Protein AF-A0A9D2C5W5-F1 (afdb_monomer_lite)

Sequence (237 aa):
MEKQEPDSIQAFDALYTTNQIQILKLLLPFCSPQTQRSLAVLIRLLELNYTIGFVRSHPEAFHAPPDSLSLPDLCAKIRGFCPPQLQAMLDQLMSFQNAMQMYEQIKPLLELFAEQSADSGSPQDTDGSFPPDTDSGSSQDTDSGSPQGAKTQGKETRDKEVRDKEVQNGNDAPGRSADPLPDPAELLAGMLSPSQWELFQMLQKGFQTAEDAGSPDRKKDQKENVSWQNRPESPAG

pLDDT: mean 71.04, std 23.13, range [29.31, 98.06]

Radius of gyration: 40.31 Å; chains: 1; bounding box: 92×97×101 Å

Organism: NCBI:txid2838555

Foldseek 3Di:
DDPPDPPVVVVVLVLQDDPLLVVLVVLLVQADPLLNQLSVVLSVVSSVVSVVVSCVVCVVVPVDDDPPQDLVNVLVSCLVVDDPVVNVVSVVVVVVVVVVVVCVVCVVVVVVVVVVVVVDDDDDDDDDDDDDDDDDDDDDDDDDDDDDDDDDDDDDDDDDDDDDDDDDDDDDDPDPPPPPDPRSVVVVVVSDDPVSVVSSVVSSVVVVVVVVVVDDDPPPVPVVVVVPPDDDDDDDD

Structure (mmCIF, N/CA/C/O backbone):
data_AF-A0A9D2C5W5-F1
#
_entry.id   AF-A0A9D2C5W5-F1
#
loop_
_atom_site.group_PDB
_atom_site.id
_atom_site.type_symbol
_atom_site.label_atom_id
_atom_site.label_alt_id
_atom_site.label_comp_id
_atom_site.label_asym_id
_atom_site.label_entity_id
_atom_site.label_seq_id
_atom_site.pdbx_PDB_ins_code
_atom_site.Cartn_x
_atom_site.Cartn_y
_atom_site.Cartn_z
_atom_site.occupancy
_atom_site.B_iso_or_equiv
_atom_site.auth_seq_id
_atom_site.auth_comp_id
_atom_site.auth_asym_id
_atom_site.auth_atom_id
_atom_site.pdbx_PDB_model_num
ATOM 1 N N . MET A 1 1 ? -1.344 -25.375 19.439 1.00 35.09 1 MET A N 1
ATOM 2 C CA . MET A 1 1 ? -0.789 -24.571 18.333 1.00 35.09 1 MET A CA 1
ATOM 3 C C . MET A 1 1 ? -1.625 -23.314 18.271 1.00 35.09 1 MET A C 1
ATOM 5 O O . MET A 1 1 ? -2.774 -23.391 17.854 1.00 35.09 1 MET A O 1
ATOM 9 N N . GLU A 1 2 ? -1.118 -22.210 18.811 1.00 33.94 2 GLU A N 1
ATOM 10 C CA . GLU A 1 2 ? -1.790 -20.917 18.689 1.00 33.94 2 GLU A CA 1
ATOM 11 C C . GLU A 1 2 ? -1.797 -20.544 17.206 1.00 33.94 2 GLU A C 1
ATOM 13 O O . GLU A 1 2 ? -0.747 -20.481 16.566 1.00 33.94 2 GLU A O 1
ATOM 18 N N . LYS A 1 3 ? -2.994 -20.388 16.633 1.00 36.84 3 LYS A N 1
ATOM 19 C CA . LYS A 1 3 ? -3.152 -19.763 15.323 1.00 36.84 3 LYS A CA 1
ATOM 20 C C . LYS A 1 3 ? -2.669 -18.324 15.486 1.00 36.84 3 LYS A C 1
ATOM 22 O O . LYS A 1 3 ? -3.398 -17.511 16.042 1.00 36.84 3 LYS A O 1
ATOM 27 N N . GLN A 1 4 ? -1.456 -18.018 15.034 1.00 39.38 4 GLN A N 1
ATOM 28 C CA . GLN A 1 4 ? -1.116 -16.637 14.712 1.00 39.38 4 GLN A CA 1
ATOM 29 C C . GLN A 1 4 ? -2.126 -16.190 13.655 1.00 39.38 4 GLN A C 1
ATOM 31 O O . GLN A 1 4 ? -2.148 -16.748 12.555 1.00 39.38 4 GLN A O 1
ATOM 36 N N . GLU A 1 5 ? -3.013 -15.260 14.011 1.00 52.16 5 GLU A N 1
ATOM 37 C CA . GLU A 1 5 ? -3.771 -14.549 12.991 1.00 52.16 5 GLU A CA 1
ATOM 38 C C . GLU A 1 5 ? -2.759 -13.920 12.025 1.00 52.16 5 GLU A C 1
ATOM 40 O O . GLU A 1 5 ? -1.766 -13.345 12.484 1.00 52.16 5 GLU A O 1
ATOM 45 N N . PRO A 1 6 ? -2.954 -14.057 10.702 1.00 54.09 6 PRO A N 1
ATOM 46 C CA . PRO A 1 6 ? -2.150 -13.309 9.750 1.00 54.09 6 PRO A CA 1
ATOM 47 C C . PRO A 1 6 ? -2.244 -11.827 10.112 1.00 54.09 6 PRO A C 1
ATOM 49 O O . PRO A 1 6 ? -3.331 -11.351 10.445 1.00 54.09 6 PRO A O 1
ATOM 52 N N . ASP A 1 7 ? -1.115 -11.113 10.066 1.00 78.31 7 ASP A N 1
ATOM 53 C CA . ASP A 1 7 ? -1.094 -9.666 10.269 1.00 78.31 7 ASP A CA 1
ATOM 54 C C . ASP A 1 7 ? -2.205 -9.047 9.411 1.00 78.31 7 ASP A C 1
ATOM 56 O O . ASP A 1 7 ? -2.202 -9.177 8.185 1.00 78.31 7 ASP A O 1
ATOM 60 N N . SER A 1 8 ? -3.202 -8.442 10.064 1.00 80.75 8 SER A N 1
ATOM 61 C CA . SER A 1 8 ? -4.392 -7.904 9.396 1.00 80.75 8 SER A CA 1
ATOM 62 C C . SER A 1 8 ? -4.038 -6.928 8.268 1.00 80.75 8 SER A C 1
ATOM 64 O O . SER A 1 8 ? -4.771 -6.833 7.284 1.00 80.75 8 SER A O 1
ATOM 66 N N . ILE A 1 9 ? -2.880 -6.269 8.368 1.00 85.81 9 ILE A N 1
ATOM 67 C CA . ILE A 1 9 ? -2.343 -5.388 7.330 1.00 85.81 9 ILE A CA 1
ATOM 68 C C . ILE A 1 9 ? -1.830 -6.198 6.144 1.00 85.81 9 ILE A C 1
ATOM 70 O O . ILE A 1 9 ? -2.160 -5.892 5.004 1.00 85.81 9 ILE A O 1
ATOM 74 N N . GLN A 1 10 ? -1.078 -7.269 6.391 1.00 88.44 10 GLN A N 1
ATOM 75 C CA . GLN A 1 10 ? -0.602 -8.148 5.326 1.00 88.44 10 GLN A CA 1
ATOM 76 C C . GLN A 1 10 ? -1.768 -8.833 4.599 1.00 88.44 10 GLN A C 1
ATOM 78 O O . GLN A 1 10 ? -1.738 -8.968 3.375 1.00 88.44 10 GLN A O 1
ATOM 83 N N . ALA A 1 11 ? -2.803 -9.242 5.338 1.00 86.75 11 ALA A N 1
ATOM 84 C CA . ALA A 1 11 ? -4.026 -9.788 4.760 1.00 86.75 11 ALA A CA 1
ATOM 85 C C . ALA A 1 11 ? -4.742 -8.752 3.877 1.00 86.75 11 ALA A C 1
ATOM 87 O O . ALA A 1 11 ? -5.178 -9.089 2.778 1.00 86.75 11 ALA A O 1
ATOM 88 N N . PHE A 1 12 ? -4.809 -7.494 4.320 1.00 88.00 12 PHE A N 1
ATOM 89 C CA . PHE A 1 12 ? -5.357 -6.390 3.534 1.00 88.00 12 PHE A CA 1
ATOM 90 C C . PHE A 1 12 ? -4.541 -6.120 2.260 1.00 88.00 12 PHE A C 1
ATOM 92 O O . PHE A 1 12 ? -5.106 -6.086 1.169 1.00 88.00 12 PHE A O 1
ATOM 99 N N . ASP A 1 13 ? -3.217 -5.994 2.366 1.00 90.81 13 ASP A N 1
ATOM 100 C CA . ASP A 1 13 ? -2.330 -5.743 1.222 1.00 90.81 13 ASP A CA 1
ATOM 101 C C . ASP A 1 13 ? -2.393 -6.873 0.180 1.00 90.81 13 ASP A C 1
ATOM 103 O O . ASP A 1 13 ? -2.295 -6.628 -1.028 1.00 90.81 13 ASP A O 1
ATOM 107 N N . ALA A 1 14 ? -2.599 -8.116 0.627 1.00 90.75 14 ALA A N 1
ATOM 108 C CA . ALA A 1 14 ? -2.740 -9.273 -0.251 1.00 90.75 14 ALA A CA 1
ATOM 109 C C . ALA A 1 14 ? -3.978 -9.192 -1.163 1.00 90.75 14 ALA A C 1
ATOM 111 O O . ALA A 1 14 ? -3.951 -9.752 -2.260 1.00 90.75 14 ALA A O 1
ATOM 112 N N . LEU A 1 15 ? -5.031 -8.467 -0.762 1.00 90.00 15 LEU A N 1
ATOM 113 C CA . LEU A 1 15 ? -6.235 -8.279 -1.581 1.00 90.00 15 LEU A CA 1
ATOM 114 C C . LEU A 1 15 ? -5.971 -7.441 -2.830 1.00 90.00 15 LEU A C 1
ATOM 116 O O . LEU A 1 15 ? -6.695 -7.581 -3.811 1.00 90.00 15 LEU A O 1
ATOM 120 N N . TYR A 1 16 ? -4.954 -6.576 -2.805 1.00 92.62 16 TYR A N 1
ATOM 121 C CA . TYR A 1 16 ? -4.726 -5.551 -3.828 1.00 92.62 16 TYR A CA 1
ATOM 122 C C . TYR A 1 16 ? -3.470 -5.782 -4.664 1.00 92.62 16 TYR A C 1
ATOM 124 O O . TYR A 1 16 ? -2.954 -4.873 -5.316 1.00 92.62 16 TYR A O 1
ATOM 132 N N . THR A 1 17 ? -2.980 -7.016 -4.679 1.00 94.69 17 THR A N 1
ATOM 133 C CA . THR A 1 17 ? -1.819 -7.409 -5.468 1.00 94.69 17 THR A CA 1
ATOM 134 C C . THR A 1 17 ? -2.165 -8.584 -6.377 1.00 94.69 17 THR A C 1
ATOM 136 O O . THR A 1 17 ? -3.033 -9.399 -6.084 1.00 94.69 17 THR A O 1
ATOM 139 N N . THR A 1 18 ? -1.435 -8.711 -7.481 1.00 95.06 18 THR A N 1
ATOM 140 C CA . THR A 1 18 ? -1.476 -9.882 -8.369 1.00 95.06 18 THR A CA 1
ATOM 141 C C . THR A 1 18 ? -0.135 -10.611 -8.339 1.00 95.06 18 THR A C 1
ATOM 143 O O . THR A 1 18 ? 0.859 -10.057 -7.864 1.00 95.06 18 THR A O 1
ATOM 146 N N . ASN A 1 19 ? -0.070 -11.825 -8.897 1.00 95.12 19 ASN A N 1
ATOM 147 C CA . ASN A 1 19 ? 1.196 -12.557 -9.054 1.00 95.12 19 ASN A CA 1
ATOM 148 C C . ASN A 1 19 ? 2.240 -11.734 -9.822 1.00 95.12 19 ASN A C 1
ATOM 150 O O . ASN A 1 19 ? 3.403 -11.694 -9.434 1.00 95.12 19 ASN A O 1
ATOM 154 N N . GLN A 1 20 ? 1.813 -11.025 -10.873 1.00 95.50 20 GLN A N 1
ATOM 155 C CA . GLN A 1 20 ? 2.684 -10.131 -11.636 1.00 95.50 20 GLN A CA 1
ATOM 156 C C . GLN A 1 20 ? 3.283 -9.050 -10.723 1.00 95.50 20 GLN A C 1
ATOM 158 O O . GLN A 1 20 ? 4.499 -8.897 -10.678 1.00 95.50 20 GLN A O 1
ATOM 163 N N . ILE A 1 21 ? 2.448 -8.346 -9.951 1.00 96.44 21 ILE A N 1
ATOM 164 C CA . ILE A 1 21 ? 2.891 -7.282 -9.036 1.00 96.44 21 ILE A CA 1
ATOM 165 C C . ILE A 1 21 ? 3.839 -7.836 -7.963 1.00 96.44 21 ILE A C 1
ATOM 167 O O . ILE A 1 21 ? 4.846 -7.203 -7.652 1.00 96.44 21 ILE A O 1
ATOM 171 N N . GLN A 1 22 ? 3.565 -9.028 -7.426 1.00 96.06 22 GLN A N 1
ATOM 172 C CA . GLN A 1 22 ? 4.440 -9.669 -6.439 1.00 96.06 22 GLN A CA 1
ATOM 173 C C . GLN A 1 22 ? 5.821 -9.997 -7.018 1.00 96.06 22 GLN A C 1
ATOM 175 O O . GLN A 1 22 ? 6.830 -9.713 -6.375 1.00 96.06 22 GLN A O 1
ATOM 180 N N . ILE A 1 23 ? 5.888 -10.520 -8.245 1.00 95.81 23 ILE A N 1
ATOM 181 C CA . ILE A 1 23 ? 7.171 -10.776 -8.912 1.00 95.81 23 ILE A CA 1
ATOM 182 C C . ILE A 1 23 ? 7.929 -9.460 -9.135 1.00 95.81 23 ILE A C 1
ATOM 184 O O . ILE A 1 23 ? 9.118 -9.389 -8.843 1.00 95.81 23 ILE A O 1
ATOM 188 N N . LEU A 1 24 ? 7.252 -8.391 -9.569 1.00 95.94 24 LEU A N 1
ATOM 189 C CA . LEU A 1 24 ? 7.885 -7.075 -9.739 1.00 95.94 24 LEU A CA 1
ATOM 190 C C . LEU A 1 24 ? 8.453 -6.530 -8.417 1.00 95.94 24 LEU A C 1
ATOM 192 O O . LEU A 1 24 ? 9.567 -6.006 -8.401 1.00 95.94 24 LEU A O 1
ATOM 196 N N . LYS A 1 25 ? 7.735 -6.696 -7.297 1.00 95.81 25 LYS A N 1
ATOM 197 C CA . LYS A 1 25 ? 8.233 -6.347 -5.953 1.00 95.81 25 LYS A CA 1
ATOM 198 C C . LYS A 1 25 ? 9.492 -7.132 -5.585 1.00 95.81 25 LYS A C 1
ATOM 200 O O . LYS A 1 25 ? 10.411 -6.554 -5.015 1.00 95.81 25 LYS A O 1
ATOM 205 N N . LEU A 1 26 ? 9.547 -8.422 -5.923 1.00 95.56 26 LEU A N 1
ATOM 206 C CA . LEU A 1 26 ? 10.726 -9.262 -5.690 1.00 95.56 26 LEU A CA 1
ATOM 207 C C . LEU A 1 26 ? 11.908 -8.873 -6.583 1.00 95.56 26 LEU A C 1
ATOM 209 O O . LEU A 1 26 ? 13.046 -8.946 -6.131 1.00 95.56 26 LEU A O 1
ATOM 213 N N . LEU A 1 27 ? 11.657 -8.438 -7.821 1.00 94.31 27 LEU A N 1
ATOM 214 C CA . LEU A 1 27 ? 12.697 -7.976 -8.747 1.00 94.31 27 LEU A CA 1
ATOM 215 C C . LEU A 1 27 ? 13.276 -6.609 -8.366 1.00 94.31 27 LEU A C 1
ATOM 217 O O . LEU A 1 27 ? 14.432 -6.328 -8.686 1.00 94.31 27 LEU A O 1
ATOM 221 N N . LEU A 1 28 ? 12.498 -5.770 -7.674 1.00 95.44 28 LEU A N 1
ATOM 222 C CA . LEU A 1 28 ? 12.883 -4.414 -7.283 1.00 95.44 28 LEU A CA 1
ATOM 223 C C . LEU A 1 28 ? 14.302 -4.319 -6.684 1.00 95.44 28 LEU A C 1
ATOM 225 O O . LEU A 1 28 ? 15.109 -3.595 -7.263 1.00 95.44 28 LEU A O 1
ATOM 229 N N . PRO A 1 29 ? 14.674 -5.043 -5.609 1.00 95.12 29 PRO A N 1
ATOM 230 C CA . PRO A 1 29 ? 16.004 -4.922 -4.999 1.00 95.12 29 PRO A CA 1
ATOM 231 C C . PRO A 1 29 ? 17.174 -5.313 -5.918 1.00 95.12 29 PRO A C 1
ATOM 233 O O . PRO A 1 29 ? 18.309 -4.937 -5.633 1.00 95.12 29 PRO A O 1
ATOM 236 N N . PHE A 1 30 ? 16.923 -6.038 -7.012 1.00 93.88 30 PHE A N 1
ATOM 237 C CA . PHE A 1 30 ? 17.955 -6.483 -7.954 1.00 93.88 30 PHE A CA 1
ATOM 238 C C . PHE A 1 30 ? 18.164 -5.518 -9.129 1.00 93.88 30 PHE A C 1
ATOM 240 O O . PHE A 1 30 ? 19.115 -5.664 -9.891 1.00 93.88 30 PHE A O 1
ATOM 247 N N . CYS A 1 31 ? 17.292 -4.524 -9.286 1.00 91.88 31 CYS A N 1
ATOM 248 C CA . CYS A 1 31 ? 17.396 -3.526 -10.345 1.00 91.88 31 CYS A CA 1
ATOM 249 C C . CYS A 1 31 ? 18.44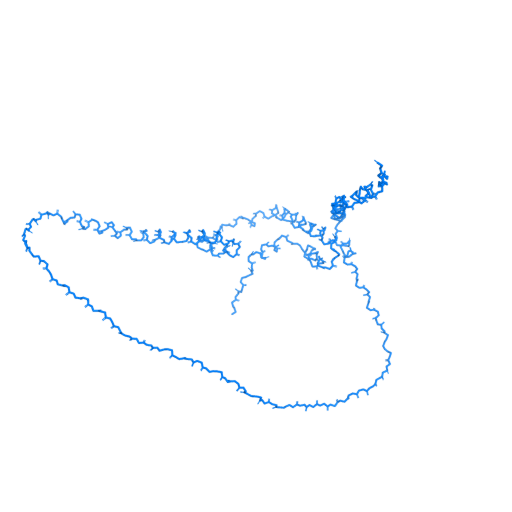5 -2.446 -10.016 1.00 91.88 31 CYS A C 1
ATOM 251 O O . CYS A 1 31 ? 18.749 -2.200 -8.850 1.00 91.88 31 CYS A O 1
ATOM 253 N N . SER A 1 32 ? 18.949 -1.726 -11.027 1.00 92.06 32 SER A N 1
ATOM 254 C CA . SER A 1 3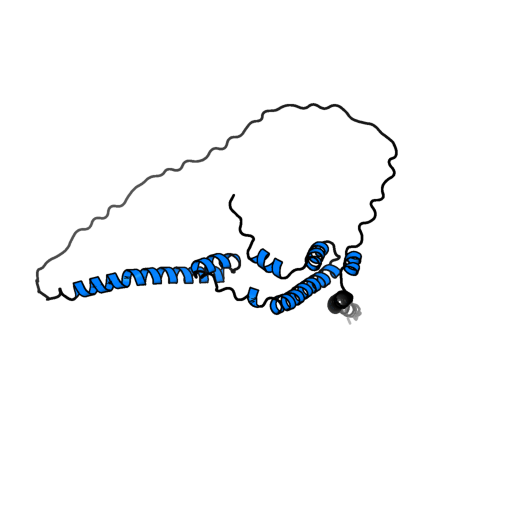2 ? 19.787 -0.534 -10.801 1.00 92.06 32 SER A CA 1
ATOM 255 C C . SER A 1 32 ? 19.008 0.571 -10.058 1.00 92.06 32 SER A C 1
ATOM 257 O O . SER A 1 32 ? 17.784 0.634 -10.194 1.00 92.06 32 SER A O 1
ATOM 259 N N . PRO A 1 33 ? 19.658 1.494 -9.318 1.00 90.75 33 PRO A N 1
ATOM 260 C CA . PRO A 1 33 ? 18.956 2.524 -8.536 1.00 90.75 33 PRO A CA 1
ATOM 261 C C . PRO A 1 33 ? 17.969 3.376 -9.352 1.00 90.75 33 PRO A C 1
ATOM 263 O O . PRO A 1 33 ? 16.885 3.720 -8.879 1.00 90.75 33 PRO A O 1
ATOM 266 N N . GLN A 1 34 ? 18.308 3.680 -10.609 1.00 88.94 34 GLN A N 1
ATOM 267 C CA . GLN A 1 34 ? 17.420 4.414 -11.512 1.00 88.94 34 GLN A CA 1
ATOM 268 C C . GLN A 1 34 ? 16.164 3.608 -11.868 1.00 88.94 34 GLN A C 1
ATOM 270 O O . GLN A 1 34 ? 15.037 4.114 -11.800 1.00 88.94 34 GLN A O 1
ATOM 275 N N . THR A 1 35 ? 16.351 2.334 -12.209 1.00 92.06 35 THR A N 1
ATOM 276 C CA . THR A 1 35 ? 15.264 1.395 -12.498 1.00 92.06 35 THR A CA 1
ATOM 277 C C . THR A 1 35 ? 14.407 1.166 -11.256 1.00 92.06 35 THR A C 1
ATOM 279 O O . THR A 1 35 ? 13.187 1.181 -11.376 1.00 92.06 35 THR A O 1
ATOM 282 N N . GLN A 1 36 ? 15.003 1.060 -10.064 1.00 95.00 36 GLN A N 1
ATOM 283 C CA . GLN A 1 36 ? 14.282 0.900 -8.798 1.00 95.00 36 GLN A CA 1
ATOM 284 C C . GLN A 1 36 ? 13.296 2.036 -8.537 1.00 95.00 36 GLN A C 1
ATOM 286 O O . GLN A 1 36 ? 12.138 1.768 -8.231 1.00 95.00 36 GLN A O 1
ATOM 291 N N . ARG A 1 37 ? 13.713 3.298 -8.702 1.00 94.31 37 ARG A N 1
ATOM 292 C CA . ARG A 1 37 ? 12.821 4.458 -8.515 1.00 94.31 37 ARG A CA 1
ATOM 293 C C . ARG A 1 37 ? 11.596 4.379 -9.423 1.00 94.31 37 ARG A C 1
ATOM 295 O O . ARG A 1 37 ? 10.462 4.473 -8.958 1.00 94.31 37 ARG A O 1
ATOM 302 N N . SER A 1 38 ? 11.835 4.147 -10.711 1.00 94.88 38 SER A N 1
ATOM 303 C CA . SER A 1 38 ? 10.772 4.060 -11.718 1.00 94.88 38 SER A CA 1
ATOM 304 C C . SER A 1 38 ? 9.865 2.852 -11.481 1.00 94.88 38 SER A C 1
ATOM 306 O O . SER A 1 38 ? 8.644 2.955 -11.590 1.00 94.88 38 SER A O 1
ATOM 308 N N . LEU A 1 39 ? 10.452 1.716 -11.101 1.00 95.56 39 LEU A N 1
ATOM 309 C CA . LEU A 1 39 ? 9.740 0.463 -10.875 1.00 95.56 39 LEU A CA 1
ATOM 310 C C . LEU A 1 39 ? 8.907 0.523 -9.595 1.00 95.56 39 LEU A C 1
ATOM 312 O O . LEU A 1 39 ? 7.773 0.061 -9.600 1.00 95.56 39 LEU A O 1
ATOM 316 N N . ALA A 1 40 ? 9.414 1.142 -8.529 1.00 97.31 40 ALA A N 1
ATOM 317 C CA . ALA A 1 40 ? 8.669 1.345 -7.291 1.00 97.31 40 ALA A CA 1
ATOM 318 C C . ALA A 1 40 ? 7.393 2.163 -7.536 1.00 97.31 40 ALA A C 1
ATOM 320 O O . ALA A 1 40 ? 6.319 1.784 -7.070 1.00 97.31 40 ALA A O 1
ATOM 321 N N . VAL A 1 41 ? 7.486 3.243 -8.319 1.00 97.50 41 VAL A N 1
ATOM 322 C CA . VAL A 1 41 ? 6.314 4.052 -8.687 1.00 97.50 41 VAL A CA 1
ATOM 323 C C . VAL A 1 41 ? 5.356 3.269 -9.578 1.00 97.50 41 VAL A C 1
ATOM 325 O O . VAL A 1 41 ? 4.149 3.287 -9.332 1.00 97.50 41 VAL A O 1
ATOM 328 N N . LEU A 1 42 ? 5.874 2.535 -10.568 1.00 97.12 42 LEU A N 1
ATOM 329 C CA . LEU A 1 42 ? 5.044 1.685 -11.417 1.00 97.12 42 LEU A CA 1
ATOM 330 C C . LEU A 1 42 ? 4.284 0.639 -10.591 1.00 97.12 42 LEU A C 1
ATOM 332 O O . LEU A 1 42 ? 3.078 0.509 -10.764 1.00 97.12 42 LEU A O 1
ATOM 336 N N . ILE A 1 43 ? 4.957 -0.061 -9.670 1.00 97.38 43 ILE A N 1
ATOM 337 C CA . ILE A 1 43 ? 4.339 -1.043 -8.767 1.00 97.38 43 ILE A CA 1
ATOM 338 C C . ILE A 1 43 ? 3.169 -0.406 -8.012 1.00 97.38 43 ILE A C 1
ATOM 340 O O . ILE A 1 43 ? 2.077 -0.969 -8.026 1.00 97.38 43 ILE A O 1
ATOM 344 N N . ARG A 1 44 ? 3.356 0.786 -7.426 1.00 98.06 44 ARG A N 1
ATOM 345 C CA . ARG A 1 44 ? 2.274 1.486 -6.711 1.00 98.06 44 ARG A CA 1
ATOM 346 C C . ARG A 1 44 ? 1.103 1.850 -7.615 1.00 98.06 44 ARG A C 1
ATOM 348 O O . ARG A 1 44 ? -0.045 1.747 -7.192 1.00 98.06 44 ARG A O 1
ATOM 355 N N . LEU A 1 45 ? 1.362 2.227 -8.866 1.00 97.12 45 LEU A N 1
ATOM 356 C CA . LEU A 1 45 ? 0.281 2.500 -9.809 1.00 97.12 45 LEU A CA 1
ATOM 357 C C . LEU A 1 45 ? -0.455 1.221 -10.235 1.00 97.12 45 LEU A C 1
ATOM 359 O O . LEU A 1 45 ? -1.672 1.244 -10.408 1.00 97.12 45 LEU A O 1
ATOM 363 N N . LEU A 1 46 ? 0.260 0.109 -10.407 1.00 96.81 46 LEU A N 1
ATOM 364 C CA . LEU A 1 46 ? -0.351 -1.182 -10.724 1.00 96.81 46 LEU A CA 1
ATOM 365 C C . LEU A 1 46 ? -1.246 -1.674 -9.586 1.00 96.81 46 LEU A C 1
ATOM 367 O O . LEU A 1 46 ? -2.364 -2.105 -9.860 1.00 96.81 46 LEU A O 1
ATOM 371 N N . GLU A 1 47 ? -0.791 -1.556 -8.337 1.00 97.25 47 GLU A N 1
ATOM 372 C CA . GLU A 1 47 ? -1.610 -1.838 -7.151 1.00 97.25 47 GLU A CA 1
ATOM 373 C C . GLU A 1 47 ? -2.862 -0.966 -7.138 1.00 97.25 47 GLU A C 1
ATOM 375 O O . GLU A 1 47 ? -3.962 -1.497 -7.066 1.00 97.25 47 GLU A O 1
ATOM 380 N N . LEU A 1 48 ? -2.719 0.352 -7.317 1.00 96.94 48 LEU A N 1
ATOM 381 C CA . LEU A 1 48 ? -3.860 1.268 -7.339 1.00 96.94 48 LEU A CA 1
ATOM 382 C C . LEU A 1 48 ? -4.869 0.913 -8.439 1.00 96.94 48 LEU A C 1
ATOM 384 O O . LEU A 1 48 ? -6.073 0.864 -8.187 1.00 96.94 48 LEU A O 1
ATOM 388 N N . ASN A 1 49 ? -4.396 0.656 -9.660 1.00 96.00 49 ASN A N 1
ATOM 389 C CA . ASN A 1 49 ? -5.261 0.257 -10.770 1.00 96.00 49 ASN A CA 1
ATOM 390 C C . ASN A 1 49 ? -6.001 -1.046 -10.461 1.00 96.00 49 ASN A C 1
ATOM 392 O O . ASN A 1 49 ? -7.198 -1.158 -10.739 1.00 96.00 49 ASN A O 1
ATOM 396 N N . TYR A 1 50 ? -5.306 -2.014 -9.864 1.00 96.12 50 TYR A N 1
ATOM 397 C CA . TYR A 1 50 ? -5.916 -3.265 -9.448 1.00 96.12 50 TYR A CA 1
ATOM 398 C C . TYR A 1 50 ? -6.938 -3.050 -8.325 1.00 96.12 50 TYR A C 1
ATOM 400 O O . TYR A 1 50 ? -8.056 -3.539 -8.447 1.00 96.12 50 TYR A O 1
ATOM 408 N N . THR A 1 51 ? -6.631 -2.243 -7.305 1.00 95.88 51 THR A N 1
ATOM 409 C CA . THR A 1 51 ? -7.572 -1.841 -6.247 1.00 95.88 51 THR A CA 1
ATOM 410 C C . THR A 1 51 ? -8.840 -1.233 -6.830 1.00 95.88 51 THR A C 1
ATOM 412 O O . THR A 1 51 ? -9.939 -1.646 -6.468 1.00 95.88 51 THR A O 1
ATOM 415 N N . ILE A 1 52 ? -8.717 -0.293 -7.771 1.00 95.31 52 ILE A N 1
ATOM 416 C CA . ILE A 1 52 ? -9.874 0.346 -8.412 1.00 95.31 52 ILE A CA 1
ATOM 417 C C . ILE A 1 52 ? -10.743 -0.694 -9.137 1.00 95.31 52 ILE A C 1
ATOM 419 O O . ILE A 1 52 ? -11.970 -0.647 -9.036 1.00 95.31 52 ILE A O 1
ATOM 423 N N . GLY A 1 53 ? -10.129 -1.630 -9.867 1.00 94.75 53 GLY A N 1
ATOM 424 C CA . GLY A 1 53 ? -10.846 -2.717 -10.538 1.00 94.75 53 GLY A CA 1
ATOM 425 C C . GLY A 1 53 ? -11.504 -3.688 -9.555 1.00 94.75 53 GLY A C 1
ATOM 426 O O . GLY A 1 53 ? -12.666 -4.058 -9.733 1.00 94.75 53 GLY A O 1
ATOM 427 N N . PHE A 1 54 ? -10.788 -4.054 -8.493 1.00 93.94 54 PHE A N 1
ATOM 428 C CA . PHE A 1 54 ? -11.247 -4.971 -7.455 1.00 93.94 54 PHE A CA 1
ATOM 429 C C . PHE A 1 54 ? -12.464 -4.417 -6.711 1.00 93.94 54 PHE A C 1
ATOM 431 O O . PHE A 1 54 ? -13.502 -5.070 -6.673 1.00 93.94 54 PHE A O 1
ATOM 438 N N . VAL A 1 55 ? -12.388 -3.180 -6.212 1.00 92.56 55 VAL A N 1
ATOM 439 C CA . VAL A 1 55 ? -13.487 -2.536 -5.467 1.00 92.56 55 VAL A CA 1
ATOM 440 C C . VAL A 1 55 ? -14.746 -2.406 -6.327 1.00 92.56 55 VAL A C 1
ATOM 442 O O . VAL A 1 55 ? -15.856 -2.587 -5.839 1.00 92.56 55 VAL A O 1
ATOM 445 N N . ARG A 1 56 ? -14.592 -2.127 -7.628 1.00 93.19 56 ARG A N 1
ATOM 446 C CA . ARG A 1 56 ? -15.725 -2.043 -8.564 1.00 93.19 56 ARG A CA 1
ATOM 447 C C . ARG A 1 56 ? -16.362 -3.395 -8.878 1.00 93.19 56 ARG A C 1
ATOM 449 O O . ARG A 1 56 ? -17.540 -3.426 -9.215 1.00 93.19 56 ARG A O 1
ATOM 456 N N . SER A 1 57 ? -15.586 -4.474 -8.827 1.00 93.19 57 SER A N 1
ATOM 457 C CA . SER A 1 57 ? -16.061 -5.831 -9.123 1.00 93.19 57 SER A CA 1
ATOM 458 C C . SER A 1 57 ? -16.578 -6.576 -7.894 1.00 93.19 57 SER A C 1
ATOM 460 O O . SER A 1 57 ? -17.357 -7.505 -8.070 1.00 93.19 57 SER A O 1
ATOM 462 N N . HIS A 1 58 ? -16.190 -6.147 -6.688 1.00 90.69 58 HIS A N 1
ATOM 463 C CA . HIS A 1 58 ? -16.551 -6.785 -5.420 1.00 90.69 58 HIS A CA 1
ATOM 464 C C . HIS A 1 58 ? -17.092 -5.765 -4.400 1.00 90.69 58 HIS A C 1
ATOM 466 O O . HIS A 1 58 ? -16.468 -5.537 -3.358 1.00 90.69 58 HIS A O 1
ATOM 472 N N . PRO A 1 59 ? -18.228 -5.095 -4.673 1.00 85.69 59 PRO A N 1
ATOM 473 C CA . PRO A 1 59 ? -18.817 -4.145 -3.727 1.00 85.69 59 PRO A CA 1
ATOM 474 C C . PRO A 1 59 ? -19.149 -4.796 -2.372 1.00 85.69 59 PRO A C 1
ATOM 476 O O . PRO A 1 59 ? -18.994 -4.170 -1.324 1.00 85.69 59 PRO A O 1
ATOM 479 N N . GLU A 1 60 ? -19.543 -6.071 -2.366 1.00 83.94 60 GLU A N 1
ATOM 480 C CA . GLU A 1 60 ? -19.859 -6.857 -1.168 1.00 83.94 60 GLU A CA 1
ATOM 481 C C . GLU A 1 60 ? -18.682 -7.067 -0.212 1.00 83.94 60 GLU A C 1
ATOM 483 O O . GLU A 1 60 ? -18.915 -7.218 0.988 1.00 83.94 60 GLU A O 1
ATOM 488 N N . ALA A 1 61 ? -17.434 -6.986 -0.692 1.00 79.38 61 ALA A N 1
ATOM 489 C CA . ALA A 1 61 ? -16.242 -7.083 0.156 1.00 79.38 61 ALA A CA 1
ATOM 490 C C . ALA A 1 61 ? -16.177 -5.975 1.229 1.00 79.38 61 ALA A C 1
ATOM 492 O O . ALA A 1 61 ? -15.432 -6.098 2.199 1.00 79.38 61 ALA A O 1
ATOM 493 N N . PHE A 1 62 ? -16.982 -4.918 1.081 1.00 75.75 62 PHE A N 1
ATOM 494 C CA . PHE A 1 62 ? -17.045 -3.766 1.983 1.00 75.75 62 PHE A CA 1
ATOM 495 C C . PHE A 1 62 ? -18.390 -3.632 2.713 1.00 75.75 62 PHE A C 1
ATOM 497 O O . PHE A 1 62 ? -18.603 -2.657 3.431 1.00 75.75 62 PHE A O 1
ATOM 504 N N . HIS A 1 63 ? -19.301 -4.595 2.545 1.00 69.62 63 HIS A N 1
ATOM 505 C CA . HIS A 1 63 ? -20.645 -4.564 3.132 1.00 69.62 63 HIS A CA 1
ATOM 506 C C . HIS A 1 63 ? -20.783 -5.368 4.434 1.00 69.62 63 HIS A C 1
ATOM 508 O O . HIS A 1 63 ? -21.895 -5.502 4.946 1.00 69.62 63 HIS A O 1
ATOM 514 N N . ALA A 1 64 ? -19.689 -5.891 4.994 1.00 61.47 64 ALA A N 1
ATOM 515 C CA . ALA A 1 64 ? -19.751 -6.595 6.269 1.00 61.47 64 ALA A CA 1
ATOM 516 C C . ALA A 1 64 ? -20.254 -5.646 7.379 1.00 61.47 64 ALA A C 1
ATOM 518 O O . ALA A 1 64 ? -19.698 -4.553 7.537 1.00 61.47 64 ALA A O 1
ATOM 519 N N . PRO A 1 65 ? -21.281 -6.033 8.163 1.00 58.59 65 PRO A N 1
ATOM 520 C CA . PRO A 1 65 ? -21.567 -5.361 9.421 1.00 58.59 65 PRO A CA 1
ATOM 521 C C . PRO A 1 65 ? -20.279 -5.394 10.244 1.00 58.59 65 PRO A C 1
ATOM 523 O O . PRO A 1 65 ? -19.673 -6.466 10.331 1.00 58.59 65 PRO A O 1
ATOM 526 N N . PRO A 1 66 ? -19.819 -4.266 10.807 1.00 64.12 66 PRO A N 1
ATOM 527 C CA . PRO A 1 66 ? -18.656 -4.313 11.667 1.00 64.12 66 PRO A CA 1
ATOM 528 C C . PRO A 1 66 ? -18.960 -5.299 12.792 1.00 64.12 66 PRO A C 1
ATOM 530 O O . PRO A 1 66 ? -19.967 -5.148 13.492 1.00 64.12 66 PRO A O 1
ATOM 533 N N . ASP A 1 67 ? -18.083 -6.289 12.980 1.00 63.41 67 ASP A N 1
ATOM 534 C CA . ASP A 1 67 ? -17.914 -6.869 14.306 1.00 63.41 67 ASP A CA 1
ATOM 535 C C . ASP A 1 67 ? -17.822 -5.678 15.257 1.00 63.41 67 ASP A C 1
ATOM 537 O O . ASP A 1 67 ? -17.082 -4.726 14.984 1.00 63.41 67 ASP A O 1
ATOM 541 N N . SER A 1 68 ? -18.653 -5.661 16.297 1.00 66.00 68 SER A N 1
ATOM 542 C CA . SER A 1 68 ? -18.764 -4.535 17.220 1.00 66.00 68 SER A CA 1
ATOM 543 C C . SER A 1 68 ? -17.469 -4.406 18.023 1.00 66.00 68 SER A C 1
ATOM 545 O O . SER A 1 68 ? -17.391 -4.844 19.170 1.00 66.00 68 SER A O 1
ATOM 547 N N . LEU A 1 69 ? -16.423 -3.871 17.396 1.00 72.31 69 LEU A N 1
ATOM 548 C CA . LEU A 1 69 ? -15.120 -3.681 17.999 1.00 72.31 69 LEU A CA 1
ATOM 549 C C . LEU A 1 69 ? -15.271 -2.609 19.072 1.00 72.31 69 LEU A C 1
ATOM 551 O O . LEU A 1 69 ? -15.716 -1.492 18.790 1.00 72.31 69 LEU A O 1
ATOM 555 N N . SER A 1 70 ? -14.931 -2.955 20.310 1.00 86.12 70 SER A N 1
ATOM 556 C CA . SER A 1 70 ? -14.999 -1.998 21.403 1.00 86.12 70 SER A CA 1
ATOM 557 C C . SER A 1 70 ? -13.913 -0.927 21.239 1.00 86.12 70 SER A C 1
ATOM 559 O O . SER A 1 70 ? -12.864 -1.166 20.634 1.00 86.12 70 SER A O 1
ATOM 561 N N . LEU A 1 71 ? -14.148 0.276 21.773 1.00 86.12 71 LEU A N 1
ATOM 562 C CA . LEU A 1 71 ? -13.148 1.349 21.750 1.00 86.12 71 LEU A CA 1
ATOM 563 C C . LEU A 1 71 ? -11.797 0.908 22.365 1.00 86.12 71 LEU A C 1
ATOM 565 O O . LEU A 1 71 ? -10.773 1.201 21.747 1.00 86.12 71 LEU A O 1
ATOM 569 N N . PRO A 1 72 ? -11.754 0.173 23.499 1.00 88.88 72 PRO A N 1
ATOM 570 C CA . PRO A 1 72 ? -10.509 -0.392 24.022 1.00 88.88 72 PRO A CA 1
ATOM 571 C C . PRO A 1 72 ? -9.768 -1.299 23.044 1.00 88.88 72 PRO A C 1
ATOM 573 O O . PRO A 1 72 ? -8.559 -1.137 22.857 1.00 88.88 72 PRO A O 1
ATOM 576 N N . ASP A 1 73 ? -10.484 -2.204 22.376 1.00 87.62 73 ASP A N 1
ATOM 577 C CA . ASP A 1 73 ? -9.880 -3.137 21.421 1.00 87.62 73 ASP A CA 1
ATOM 578 C C . ASP A 1 73 ? -9.324 -2.400 20.199 1.00 87.62 73 ASP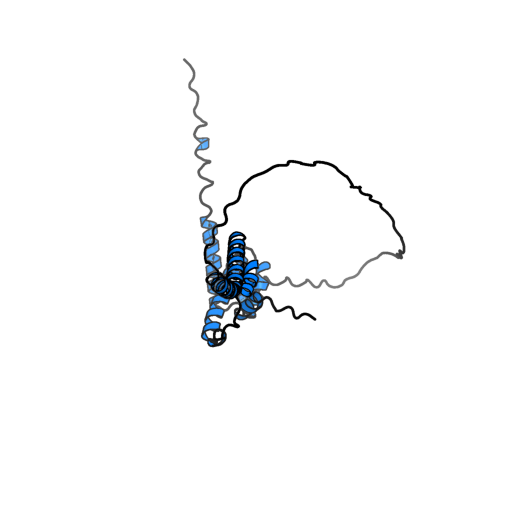 A C 1
ATOM 580 O O . ASP A 1 73 ? -8.229 -2.706 19.717 1.00 87.62 73 ASP A O 1
ATOM 584 N N . LEU A 1 74 ? -10.048 -1.382 19.720 1.00 87.50 74 LEU A N 1
ATOM 585 C CA . LEU A 1 74 ? -9.588 -0.514 18.641 1.00 87.50 74 LEU A CA 1
ATOM 586 C C . LEU A 1 74 ? -8.320 0.243 19.047 1.00 87.50 74 LEU A C 1
ATOM 588 O O . LEU A 1 74 ? -7.330 0.190 18.318 1.00 87.50 74 LEU A O 1
ATOM 592 N N . CYS A 1 75 ? -8.331 0.909 20.207 1.00 89.69 75 CYS A N 1
ATOM 593 C CA . CYS A 1 75 ? -7.185 1.647 20.740 1.00 89.69 75 CYS A CA 1
ATOM 594 C C . CYS A 1 75 ? -5.951 0.748 20.864 1.00 89.69 75 CYS A C 1
ATOM 596 O O . CYS A 1 75 ? -4.865 1.150 20.447 1.00 89.69 75 CYS A O 1
ATOM 598 N N . ALA A 1 76 ? -6.113 -0.473 21.381 1.00 87.62 76 ALA A N 1
ATOM 599 C CA . ALA A 1 76 ? -5.034 -1.449 21.490 1.00 87.62 76 ALA A CA 1
ATOM 600 C C . ALA A 1 76 ? -4.481 -1.849 20.112 1.00 87.62 76 ALA A C 1
ATOM 602 O O . ALA A 1 76 ? -3.263 -1.860 19.923 1.00 87.62 76 ALA A O 1
ATOM 603 N N . LYS A 1 77 ? -5.361 -2.107 19.134 1.00 86.75 77 LYS A N 1
ATOM 604 C CA . LYS A 1 77 ? -4.979 -2.527 17.777 1.00 86.75 77 LYS A CA 1
ATOM 605 C C . LYS A 1 77 ? -4.250 -1.426 17.000 1.00 86.75 77 LYS A C 1
ATOM 607 O O . LYS A 1 77 ? -3.279 -1.717 16.307 1.00 86.75 77 LYS A O 1
ATOM 612 N N . ILE A 1 78 ? -4.665 -0.163 17.137 1.00 89.00 78 ILE A N 1
ATOM 613 C CA . ILE A 1 78 ? -4.028 0.958 16.421 1.00 89.00 78 ILE A CA 1
ATOM 614 C C . ILE A 1 78 ? -2.780 1.502 17.127 1.00 89.00 78 ILE A C 1
ATOM 616 O O . ILE A 1 78 ? -1.961 2.153 16.480 1.00 89.00 78 ILE A O 1
ATOM 620 N N . ARG A 1 79 ? -2.597 1.232 18.430 1.00 87.62 79 ARG A N 1
ATOM 621 C CA . ARG A 1 79 ? -1.525 1.819 19.256 1.00 87.62 79 ARG A CA 1
ATOM 622 C C . ARG A 1 79 ? -0.135 1.676 18.637 1.00 87.62 79 ARG A C 1
ATOM 624 O O . ARG A 1 79 ? 0.639 2.629 18.679 1.00 87.62 79 ARG A O 1
ATOM 631 N N . GLY A 1 80 ? 0.166 0.514 18.054 1.00 86.88 80 GLY A N 1
ATOM 632 C CA . GLY A 1 80 ? 1.468 0.213 17.444 1.00 86.88 80 GLY A CA 1
ATOM 633 C C . GLY A 1 80 ? 1.818 1.078 16.227 1.00 86.88 80 GLY A C 1
ATOM 634 O O . GLY A 1 80 ? 2.993 1.215 15.899 1.00 86.88 80 GLY A O 1
ATOM 635 N N . PHE A 1 81 ? 0.823 1.704 15.595 1.00 88.88 81 PHE A N 1
ATOM 636 C CA . PHE A 1 81 ? 0.989 2.576 14.426 1.00 88.88 81 PHE A CA 1
ATOM 637 C C . PHE A 1 81 ? 0.993 4.065 14.796 1.00 88.88 81 PHE A C 1
ATOM 639 O O . PHE A 1 81 ? 1.275 4.921 13.958 1.00 88.88 81 PHE A O 1
ATOM 646 N N . CYS A 1 82 ? 0.676 4.386 16.051 1.00 90.38 82 CYS A N 1
ATOM 647 C CA . CYS A 1 82 ? 0.538 5.752 16.528 1.00 90.38 82 CYS A CA 1
ATOM 648 C C . CYS A 1 82 ? 1.890 6.329 16.981 1.00 90.38 82 CYS A C 1
ATOM 650 O O . CYS A 1 82 ? 2.630 5.652 17.701 1.00 90.38 82 CYS A O 1
ATOM 652 N N . PRO A 1 83 ? 2.197 7.603 16.669 1.00 92.12 83 PRO A N 1
ATOM 653 C CA . PRO A 1 83 ? 3.325 8.301 17.280 1.00 92.12 83 PRO A CA 1
ATOM 654 C C . PRO A 1 83 ? 3.099 8.507 18.793 1.00 92.12 83 PRO A C 1
ATOM 656 O O . PRO A 1 83 ? 1.947 8.486 19.245 1.00 92.12 83 PRO A O 1
ATOM 659 N N . PRO A 1 84 ? 4.157 8.771 19.586 1.00 94.00 84 PRO A N 1
ATOM 660 C CA . PRO A 1 84 ? 4.067 8.860 21.049 1.00 94.00 84 PRO A CA 1
ATOM 661 C C . PRO A 1 84 ? 2.998 9.836 21.558 1.00 94.00 84 PRO A C 1
ATOM 663 O O . PRO A 1 84 ? 2.292 9.547 22.521 1.00 94.00 84 PRO A O 1
ATOM 666 N N . GLN A 1 85 ? 2.831 10.975 20.882 1.00 94.81 85 GLN A N 1
ATOM 667 C CA . GLN A 1 85 ? 1.831 11.987 21.229 1.00 94.81 85 GLN A CA 1
ATOM 668 C C . GLN A 1 85 ? 0.401 11.444 21.115 1.00 94.81 85 GLN A C 1
ATOM 670 O O . GLN A 1 85 ? -0.432 11.690 21.983 1.00 94.81 85 GLN A O 1
ATOM 675 N N . LEU A 1 86 ? 0.122 10.680 20.056 1.00 92.88 86 LEU A N 1
ATOM 676 C CA . LEU A 1 86 ? -1.193 10.090 19.833 1.00 92.88 86 LEU A CA 1
ATOM 677 C C . LEU A 1 86 ? -1.447 8.932 20.807 1.00 92.88 86 LEU A C 1
ATOM 679 O O . LEU A 1 86 ? -2.566 8.775 21.277 1.00 92.88 86 LEU A O 1
ATOM 683 N N . GLN A 1 87 ? -0.414 8.169 21.179 1.00 93.94 87 GLN A N 1
ATOM 684 C CA . GLN A 1 87 ? -0.541 7.123 22.201 1.00 93.94 87 GLN A CA 1
ATOM 685 C C . GLN A 1 87 ? -0.964 7.694 23.562 1.00 93.94 87 GLN A C 1
ATOM 687 O O . GLN A 1 87 ? -1.882 7.160 24.178 1.00 93.94 87 GLN A O 1
ATOM 692 N N . ALA A 1 88 ? -0.371 8.815 23.991 1.00 94.62 88 ALA A N 1
ATOM 693 C CA . ALA A 1 88 ? -0.764 9.488 25.232 1.00 94.62 88 ALA A CA 1
ATOM 694 C C . ALA A 1 88 ? -2.224 9.978 25.193 1.00 94.62 88 ALA A C 1
ATOM 696 O O . ALA A 1 88 ? -2.950 9.872 26.181 1.00 94.62 88 ALA A O 1
ATOM 697 N N . MET A 1 89 ? -2.679 10.469 24.036 1.00 93.12 89 MET A N 1
ATOM 698 C CA . MET A 1 89 ? -4.081 10.843 23.837 1.00 93.12 89 MET A CA 1
ATOM 699 C C . MET A 1 89 ? -5.017 9.626 23.933 1.00 93.12 89 MET A C 1
ATOM 701 O O . MET A 1 89 ? -6.076 9.728 24.551 1.00 93.12 89 MET A O 1
ATOM 705 N N . LEU A 1 90 ? -4.631 8.475 23.368 1.00 93.75 90 LEU A N 1
ATOM 706 C CA . LEU A 1 90 ? -5.393 7.227 23.508 1.00 93.75 90 LEU A CA 1
ATOM 707 C C . LEU A 1 90 ? -5.464 6.776 24.974 1.00 93.75 90 LEU A C 1
ATOM 709 O O . LEU A 1 90 ? -6.536 6.391 25.432 1.00 93.75 90 LEU A O 1
ATOM 713 N N . ASP A 1 91 ? -4.371 6.885 25.733 1.00 92.44 91 ASP A N 1
ATOM 714 C CA . ASP A 1 91 ? -4.355 6.552 27.166 1.00 92.44 91 ASP A CA 1
ATOM 715 C C . ASP A 1 91 ? -5.297 7.442 27.977 1.00 92.44 91 ASP A C 1
ATOM 717 O O . ASP A 1 91 ? -6.024 6.957 28.845 1.00 92.44 91 ASP A O 1
ATOM 721 N N . GLN A 1 92 ? -5.331 8.740 27.668 1.00 93.69 92 GLN A N 1
ATOM 722 C CA . GLN A 1 92 ? -6.250 9.674 28.312 1.00 93.69 92 GLN A CA 1
ATOM 723 C C . GLN A 1 92 ? -7.714 9.375 27.956 1.00 93.69 92 GLN A C 1
ATOM 725 O O . GLN A 1 92 ? -8.594 9.467 28.811 1.00 93.69 92 GLN A O 1
ATOM 730 N N . LEU A 1 93 ? -7.993 8.990 26.708 1.00 92.12 93 LEU A N 1
ATOM 731 C CA . LEU A 1 93 ? -9.336 8.576 26.300 1.00 92.12 93 LEU A CA 1
ATOM 732 C C . LEU A 1 93 ? -9.774 7.308 27.048 1.00 92.12 93 LEU A C 1
ATOM 734 O O . LEU A 1 93 ? -10.928 7.201 27.465 1.00 92.12 93 LEU A O 1
ATOM 738 N N . MET A 1 94 ? -8.847 6.374 27.262 1.00 92.50 94 MET A N 1
ATOM 739 C CA . MET A 1 94 ? -9.113 5.139 27.996 1.00 92.50 94 MET A CA 1
ATOM 740 C C . MET A 1 94 ? -9.296 5.360 29.490 1.00 92.50 94 MET A C 1
ATOM 742 O O . MET A 1 94 ? -10.220 4.797 30.076 1.00 92.50 94 MET A O 1
ATOM 746 N N . SER A 1 95 ? -8.490 6.223 30.108 1.00 91.25 95 SER A N 1
ATOM 747 C CA . SER A 1 95 ? -8.683 6.586 31.513 1.00 91.25 95 SER A CA 1
ATOM 748 C C . SER A 1 95 ? -10.025 7.285 31.731 1.00 91.25 95 SER A C 1
ATOM 750 O O . SER A 1 95 ? -10.723 6.975 32.697 1.00 91.25 95 SER A O 1
ATOM 752 N N . PHE A 1 96 ? -10.438 8.146 30.798 1.00 92.56 96 PHE A N 1
ATOM 753 C CA . PHE A 1 96 ? -11.748 8.789 30.830 1.00 92.56 96 PHE A CA 1
ATOM 754 C C . PHE A 1 96 ? -12.897 7.788 30.668 1.00 92.56 96 PHE A C 1
ATOM 756 O O . PHE A 1 96 ? -13.858 7.844 31.434 1.00 92.56 96 PHE A O 1
ATOM 763 N N . GLN A 1 97 ? -12.798 6.844 29.725 1.00 89.88 97 GLN A N 1
ATOM 764 C CA . GLN A 1 97 ? -13.823 5.811 29.555 1.00 89.88 97 GLN A CA 1
ATOM 765 C C . GLN A 1 97 ? -13.964 4.947 30.816 1.00 89.88 97 GLN A C 1
ATOM 767 O O . GLN A 1 97 ? -15.082 4.710 31.270 1.00 89.88 97 GLN A O 1
ATOM 772 N N . ASN A 1 98 ? -12.846 4.544 31.423 1.00 89.94 98 ASN A N 1
ATOM 773 C CA . ASN A 1 98 ? -12.853 3.777 32.669 1.00 89.94 98 ASN A CA 1
ATOM 774 C C . ASN A 1 98 ? -13.475 4.577 33.825 1.00 89.94 98 ASN A C 1
ATOM 776 O O . ASN A 1 98 ? -14.281 4.044 34.586 1.00 89.94 98 ASN A O 1
ATOM 780 N N . ALA A 1 99 ? -13.144 5.867 33.941 1.00 90.88 99 ALA A N 1
ATOM 781 C CA . ALA A 1 99 ? -13.719 6.746 34.956 1.00 90.88 99 ALA A CA 1
ATOM 782 C C . ALA A 1 99 ? -15.234 6.932 34.771 1.00 90.88 99 ALA A C 1
ATOM 784 O O . ALA A 1 99 ? -15.977 6.900 35.750 1.00 90.88 99 ALA A O 1
ATOM 785 N N . MET A 1 100 ? -15.700 7.075 33.527 1.00 89.19 100 MET A N 1
ATOM 786 C CA . MET A 1 100 ? -17.124 7.186 33.206 1.00 89.19 100 MET A CA 1
ATOM 787 C C . MET A 1 100 ? -17.882 5.900 33.548 1.00 89.19 100 MET A C 1
ATOM 789 O O . MET A 1 100 ? -18.925 5.972 34.189 1.00 89.19 100 MET A O 1
ATOM 793 N N . GLN A 1 101 ? -17.330 4.732 33.208 1.00 89.31 101 GLN A N 1
ATOM 794 C CA . GLN A 1 101 ? -17.931 3.445 33.569 1.00 89.31 101 GLN A CA 1
ATOM 795 C C . GLN A 1 101 ? -18.007 3.251 35.088 1.00 89.31 101 GLN A C 1
ATOM 797 O O . GLN A 1 101 ? -19.025 2.782 35.594 1.00 89.31 101 GLN A O 1
ATOM 802 N N . MET A 1 102 ? -16.970 3.647 35.835 1.00 88.19 102 MET A N 1
ATOM 803 C CA . MET A 1 102 ? -17.032 3.623 37.301 1.00 88.19 102 MET A CA 1
ATOM 804 C C . MET A 1 102 ? -18.075 4.603 37.847 1.00 88.19 102 MET A C 1
ATOM 806 O O . MET A 1 102 ? -18.823 4.250 38.755 1.00 88.19 102 MET A O 1
ATOM 810 N N . TYR A 1 103 ? -18.164 5.813 37.289 1.00 90.25 103 TYR A N 1
ATOM 811 C CA . TYR A 1 103 ? -19.166 6.795 37.702 1.00 90.25 103 TYR A CA 1
ATOM 812 C C . TYR A 1 103 ? -20.595 6.298 37.453 1.00 90.25 103 TYR A C 1
ATOM 814 O O . TYR A 1 103 ? -21.435 6.424 38.339 1.00 90.25 103 TYR A O 1
ATOM 822 N N . GLU A 1 104 ? -20.871 5.675 36.305 1.00 89.75 104 GLU A N 1
ATOM 823 C CA . GLU A 1 104 ? -22.181 5.078 36.013 1.00 89.75 104 GLU A CA 1
ATOM 824 C C . GLU A 1 104 ? -22.556 3.965 36.998 1.00 89.75 104 GLU A C 1
ATOM 826 O O . GLU A 1 104 ? -23.718 3.868 37.387 1.00 89.75 104 GLU A O 1
ATOM 831 N N . GLN A 1 105 ? -21.586 3.166 37.450 1.00 89.62 105 GLN A N 1
ATOM 832 C CA . GLN A 1 105 ? -21.823 2.123 38.454 1.00 89.62 105 GLN A CA 1
ATOM 833 C C . GLN A 1 105 ? -22.067 2.696 39.857 1.00 89.62 105 GLN A C 1
ATOM 835 O O . GLN A 1 105 ? -22.872 2.157 40.615 1.00 89.62 105 GLN A O 1
ATOM 840 N N . ILE A 1 106 ? -21.393 3.794 40.208 1.00 87.56 106 ILE A N 1
ATOM 841 C CA . ILE A 1 106 ? -21.489 4.423 41.534 1.00 87.56 106 ILE A CA 1
ATOM 842 C C . ILE A 1 106 ? -22.697 5.371 41.628 1.00 87.56 106 ILE A C 1
ATOM 844 O O . ILE A 1 106 ? -23.241 5.555 42.715 1.00 87.56 106 ILE A O 1
ATOM 848 N N . LYS A 1 107 ? -23.167 5.940 40.512 1.00 88.75 107 LYS A N 1
ATOM 849 C CA . LYS A 1 107 ? -24.313 6.863 40.462 1.00 88.75 107 LYS A CA 1
ATOM 850 C C . LYS A 1 107 ? -25.583 6.334 41.159 1.00 88.75 107 LYS A C 1
ATOM 852 O O . LYS A 1 107 ? -26.083 7.050 42.024 1.00 88.75 107 LYS A O 1
ATOM 857 N N . PRO A 1 108 ? -26.097 5.122 40.866 1.00 87.44 108 PRO A N 1
ATOM 858 C CA . PRO A 1 108 ? -27.297 4.614 41.537 1.00 87.44 108 PRO A CA 1
ATOM 859 C C . PRO A 1 108 ? -27.079 4.359 43.037 1.00 87.44 108 PRO A C 1
ATOM 861 O O . PRO A 1 108 ? -28.002 4.516 43.831 1.00 87.44 108 PRO A O 1
ATOM 864 N N . LEU A 1 109 ? -25.854 4.010 43.452 1.00 84.56 109 LEU A N 1
ATOM 865 C CA . LEU A 1 109 ? -25.506 3.864 44.868 1.00 84.56 109 LEU A CA 1
ATOM 866 C C . LEU A 1 109 ? -25.512 5.224 45.586 1.00 84.56 109 LEU A C 1
ATOM 868 O O . LEU A 1 109 ? -25.985 5.325 46.717 1.00 84.56 109 LEU A O 1
ATOM 872 N N . LEU A 1 110 ? -25.009 6.267 44.920 1.00 84.06 110 LEU A N 1
ATOM 873 C CA . LEU A 1 110 ? -24.992 7.634 45.433 1.00 84.06 110 LEU A CA 1
ATOM 874 C C . LEU A 1 110 ? -26.412 8.210 45.564 1.00 84.06 110 LEU A C 1
ATOM 876 O O . LEU A 1 110 ? -26.705 8.853 46.566 1.00 84.06 110 LEU A O 1
ATOM 880 N N . GLU A 1 111 ? -27.293 7.951 44.590 1.00 87.38 111 GLU A N 1
ATOM 881 C CA . GLU A 1 111 ? -28.716 8.331 44.647 1.00 87.38 111 GLU A CA 1
ATOM 882 C C . GLU A 1 111 ? -29.432 7.645 45.824 1.00 87.38 111 GLU A C 1
ATOM 884 O O . GLU A 1 111 ? -30.115 8.318 46.593 1.00 87.38 111 GLU A O 1
ATOM 889 N N . LEU A 1 112 ? -29.185 6.350 46.056 1.00 84.06 112 LEU A N 1
ATOM 890 C CA . LEU A 1 112 ? -29.778 5.612 47.178 1.00 84.06 112 LEU A CA 1
ATOM 891 C C . LEU A 1 112 ? -29.289 6.112 48.555 1.00 84.06 112 LEU A C 1
ATOM 893 O O . LEU A 1 112 ? -30.074 6.226 49.497 1.00 84.06 112 LEU A O 1
ATOM 897 N N . PHE A 1 113 ? -27.996 6.431 48.688 1.00 79.75 113 PHE A N 1
ATOM 898 C CA . PHE A 1 113 ? -27.432 7.001 49.922 1.00 79.75 113 PHE A CA 1
ATOM 899 C C . PHE A 1 113 ? -27.888 8.450 50.171 1.00 79.75 113 PHE A C 1
ATOM 901 O O . PHE A 1 113 ? -28.065 8.859 51.324 1.00 79.75 113 PHE A O 1
ATOM 908 N N . ALA A 1 114 ? -28.091 9.235 49.110 1.00 78.00 114 ALA A N 1
ATOM 909 C CA . ALA A 1 114 ? -28.610 10.598 49.206 1.00 78.00 114 ALA A CA 1
ATOM 910 C C . ALA A 1 114 ? -30.085 10.623 49.651 1.00 78.00 114 ALA A C 1
ATOM 912 O O . ALA A 1 114 ? -30.451 11.448 50.485 1.00 78.00 114 ALA A O 1
ATOM 913 N N . GLU A 1 115 ? -30.915 9.686 49.182 1.00 60.75 115 GLU A N 1
ATOM 914 C CA . GLU A 1 115 ? -32.303 9.545 49.650 1.00 60.75 115 GLU A CA 1
ATOM 915 C C . GLU A 1 115 ? -32.384 9.115 51.124 1.00 60.75 115 GLU A C 1
ATOM 917 O O . GLU A 1 115 ? -33.232 9.606 51.866 1.00 60.75 115 GLU A O 1
ATOM 922 N N . GLN A 1 116 ? -31.467 8.259 51.587 1.00 63.44 116 GLN A N 1
ATOM 923 C CA . GLN A 1 116 ? -31.454 7.769 52.971 1.00 63.44 116 GLN A CA 1
ATOM 924 C C . GLN A 1 116 ? -30.940 8.802 53.994 1.00 63.44 116 GLN A C 1
ATOM 926 O O . GLN A 1 116 ? -31.281 8.729 55.171 1.00 63.44 116 GLN A O 1
ATOM 931 N N . SER A 1 117 ? -30.136 9.776 53.560 1.00 59.78 117 SER A N 1
ATOM 932 C CA . SER A 1 117 ? -29.614 10.853 54.420 1.00 59.78 117 SER A CA 1
ATOM 933 C C . SER A 1 117 ? -30.505 12.101 54.455 1.00 59.78 117 SER A C 1
ATOM 935 O O . SER A 1 117 ? -30.441 12.864 55.418 1.00 59.78 117 SER A O 1
ATOM 937 N N . ALA A 1 118 ? -31.381 12.293 53.464 1.00 58.31 118 ALA A N 1
ATOM 938 C CA . ALA A 1 118 ? -32.350 13.391 53.444 1.00 58.31 118 ALA A CA 1
ATOM 939 C C . ALA A 1 118 ? -33.553 13.187 54.396 1.00 58.31 118 ALA A C 1
ATOM 941 O O . ALA A 1 118 ? -34.226 14.163 54.720 1.00 58.31 118 ALA A O 1
ATOM 942 N N . ASP A 1 119 ? -33.798 11.963 54.887 1.00 49.59 119 ASP A N 1
ATOM 943 C CA . ASP A 1 119 ? -34.893 11.632 55.826 1.00 49.59 119 ASP A CA 1
ATOM 944 C C . ASP A 1 119 ? -34.442 11.585 57.306 1.00 49.59 119 ASP A C 1
ATOM 946 O O . ASP A 1 119 ? -35.138 11.094 58.190 1.00 49.59 119 ASP A O 1
ATOM 950 N N . SER A 1 120 ? -33.241 12.078 57.626 1.00 56.00 120 SER A N 1
ATOM 951 C CA . SER A 1 120 ? -32.702 12.077 58.997 1.00 56.00 120 SER A CA 1
ATOM 952 C C . SER A 1 120 ? -31.928 13.362 59.295 1.00 56.00 120 SER A C 1
ATOM 954 O O . SER A 1 120 ? -30.707 13.360 59.412 1.00 56.00 120 SER A O 1
ATOM 956 N N . GLY A 1 121 ? -32.642 14.486 59.411 1.00 46.19 121 GLY A N 1
ATOM 957 C CA . GLY A 1 121 ? -32.033 15.795 59.661 1.00 46.19 121 GLY A CA 1
ATOM 958 C C . GLY A 1 121 ? -32.932 16.777 60.411 1.00 46.19 121 GLY A C 1
ATOM 959 O O . GLY A 1 121 ? -33.242 17.843 59.889 1.00 46.19 121 GLY A O 1
ATOM 960 N N . SER A 1 122 ? -33.334 16.439 61.639 1.00 47.97 122 SER A N 1
ATOM 961 C CA . SER A 1 122 ? -33.808 17.416 62.634 1.00 47.97 122 SER A CA 1
ATOM 962 C C . SER A 1 122 ? -32.595 17.953 63.409 1.00 47.97 122 SER A C 1
ATOM 964 O O . SER A 1 122 ? -31.836 17.134 63.931 1.00 47.97 122 SER A O 1
ATOM 966 N N . PRO A 1 123 ? -32.378 19.275 63.537 1.00 51.69 123 PRO A N 1
ATOM 967 C CA . PRO A 1 123 ? -31.287 19.801 64.347 1.00 51.69 123 PRO A CA 1
ATOM 968 C C . PRO A 1 123 ? -31.690 19.754 65.824 1.00 51.69 123 PRO A C 1
ATOM 970 O O . PRO A 1 123 ? -32.721 20.311 66.202 1.00 51.69 123 PRO A O 1
ATOM 973 N N . GLN A 1 124 ? -30.892 19.090 66.661 1.00 44.25 124 GLN A N 1
ATOM 974 C CA . GLN A 1 124 ? -30.988 19.255 68.106 1.00 44.25 124 GLN A CA 1
ATOM 975 C C . GLN A 1 124 ? -29.645 19.729 68.647 1.00 44.25 124 GLN A C 1
ATOM 977 O O . GLN A 1 124 ? -28.635 19.029 68.596 1.00 44.25 124 GLN A O 1
ATOM 982 N N . ASP A 1 125 ? -29.683 20.964 69.125 1.00 48.91 125 ASP A N 1
ATOM 983 C CA . ASP A 1 125 ? -28.632 21.657 69.841 1.00 48.91 125 ASP A CA 1
ATOM 984 C C . ASP A 1 125 ? -28.246 20.885 71.109 1.00 48.91 125 ASP A C 1
ATOM 986 O O . ASP A 1 125 ? -29.096 20.631 71.965 1.00 48.91 125 ASP A O 1
ATOM 990 N N . THR A 1 126 ? -26.960 20.575 71.278 1.00 45.97 126 THR A N 1
ATOM 991 C CA . THR A 1 126 ? -26.374 20.355 72.606 1.00 45.97 126 THR A CA 1
ATOM 992 C C . THR A 1 126 ? -24.998 21.003 72.676 1.00 45.97 126 THR A C 1
ATOM 994 O O . THR A 1 126 ? -24.011 20.504 72.136 1.00 45.97 126 THR A O 1
ATOM 997 N N . ASP A 1 127 ? -25.008 22.149 73.343 1.00 42.78 127 ASP A N 1
ATOM 998 C CA . ASP A 1 127 ? -23.903 22.892 73.935 1.00 42.78 127 ASP A CA 1
ATOM 999 C C . ASP A 1 127 ? -23.103 22.039 74.945 1.00 42.78 127 ASP A C 1
ATOM 1001 O O . ASP A 1 127 ? -23.667 21.148 75.586 1.00 42.78 127 ASP A O 1
ATOM 1005 N N . GLY A 1 128 ? -21.804 22.324 75.116 1.00 42.69 128 GLY A N 1
ATOM 1006 C CA . GLY A 1 128 ? -21.005 21.698 76.180 1.00 42.69 128 GLY A CA 1
ATOM 1007 C C . GLY A 1 128 ? -19.492 21.541 75.962 1.00 42.69 128 GLY A C 1
ATOM 1008 O O . GLY A 1 128 ? -18.998 20.425 75.905 1.00 42.69 128 GLY A O 1
ATOM 1009 N N . SER A 1 129 ? -18.765 22.663 75.946 1.00 40.22 129 SER A N 1
ATOM 1010 C CA . SER A 1 129 ? -17.547 22.917 76.750 1.00 40.22 129 SER A CA 1
ATOM 1011 C C . SER A 1 129 ? -16.292 21.994 76.763 1.00 40.22 129 SER A C 1
ATOM 1013 O O . SER A 1 129 ? -16.282 20.937 77.382 1.00 40.22 129 SER A O 1
ATOM 1015 N N . PHE A 1 130 ? -15.167 22.636 76.376 1.00 39.06 130 PHE A N 1
ATOM 1016 C CA . PHE A 1 130 ? -13.811 22.635 76.998 1.00 39.06 130 PHE A CA 1
ATOM 1017 C C . PHE A 1 130 ? -12.792 21.498 76.678 1.00 39.06 130 PHE A C 1
ATOM 1019 O O . PHE A 1 130 ? -13.193 20.408 76.294 1.00 39.06 130 PHE A O 1
ATOM 1026 N N . PRO A 1 131 ? -11.459 21.784 76.706 1.00 59.16 131 PRO A N 1
ATOM 1027 C CA . PRO A 1 131 ? -10.661 21.797 75.471 1.00 59.16 131 PRO A CA 1
ATOM 1028 C C . PRO A 1 131 ? -9.321 20.996 75.605 1.00 59.16 131 PRO A C 1
ATOM 1030 O O . PRO A 1 131 ? -9.362 19.948 76.247 1.00 59.16 131 PRO A O 1
ATOM 1033 N N . PRO A 1 132 ? -8.188 21.348 74.939 1.00 67.25 132 PRO A N 1
ATOM 1034 C CA . PRO A 1 132 ? -7.252 20.384 74.357 1.00 67.25 132 PRO A CA 1
ATOM 1035 C C . PRO A 1 132 ? -6.062 20.053 75.278 1.00 67.25 132 PRO A C 1
ATOM 1037 O O . PRO A 1 132 ? -5.893 20.671 76.320 1.00 67.25 132 PRO A O 1
ATOM 1040 N N . ASP A 1 133 ? -5.258 19.066 74.876 1.00 40.53 133 ASP A N 1
ATOM 1041 C CA . ASP A 1 133 ? -3.786 19.020 74.982 1.00 40.53 133 ASP A CA 1
ATOM 1042 C C . ASP A 1 133 ? -3.333 17.557 75.000 1.00 40.53 133 ASP A C 1
ATOM 1044 O O . ASP A 1 133 ? -3.770 16.771 75.836 1.00 40.53 133 ASP A O 1
ATOM 1048 N N . THR A 1 134 ? -2.439 17.166 74.093 1.00 46.38 134 THR A N 1
ATOM 1049 C CA . THR A 1 134 ? -1.045 16.837 74.443 1.00 46.38 134 THR A CA 1
ATOM 1050 C C . THR A 1 134 ? -0.303 16.237 73.248 1.00 46.38 134 THR A C 1
ATOM 1052 O O . THR A 1 134 ? -0.666 15.221 72.665 1.00 46.38 134 THR A O 1
ATOM 1055 N N . ASP A 1 135 ? 0.753 16.965 72.909 1.00 38.94 135 ASP A N 1
ATOM 1056 C CA . ASP A 1 135 ? 1.987 16.585 72.238 1.00 38.94 135 ASP A CA 1
ATOM 1057 C C . ASP A 1 135 ? 2.473 15.152 72.521 1.00 38.94 135 ASP A C 1
ATOM 1059 O O . ASP A 1 135 ? 2.409 14.686 73.659 1.00 38.94 135 ASP A O 1
ATOM 1063 N N . SER A 1 136 ? 3.048 14.497 71.509 1.00 46.81 136 SER A N 1
ATOM 1064 C CA . SER A 1 136 ? 4.383 13.885 71.616 1.00 46.81 136 SER A CA 1
ATOM 1065 C C . SER A 1 136 ? 4.763 13.208 70.306 1.00 46.81 136 SER A C 1
ATOM 1067 O O . SER A 1 136 ? 4.217 12.172 69.921 1.00 46.81 136 SER A O 1
ATOM 1069 N N . GLY A 1 137 ? 5.749 13.795 69.634 1.00 40.34 137 GLY A N 1
ATOM 1070 C CA . GLY A 1 137 ? 6.516 13.110 68.608 1.00 40.34 137 GLY A CA 1
ATOM 1071 C C . GLY A 1 137 ? 7.310 11.930 69.171 1.00 40.34 137 GLY A C 1
ATOM 1072 O O . GLY A 1 137 ? 7.667 11.881 70.347 1.00 40.34 137 GLY A O 1
ATOM 1073 N N . SER A 1 138 ? 7.661 11.001 68.290 1.00 47.38 138 SER A N 1
ATOM 1074 C CA . SER A 1 138 ? 8.846 10.178 68.476 1.00 47.38 138 SER A CA 1
ATOM 1075 C C . SER A 1 138 ? 9.456 9.890 67.114 1.00 47.38 138 SER A C 1
ATOM 1077 O O . SER A 1 138 ? 8.849 9.271 66.241 1.00 47.38 138 SER A O 1
ATOM 1079 N N . SER A 1 139 ? 10.646 10.448 66.941 1.00 44.62 139 SER A N 1
ATOM 1080 C CA . SER A 1 139 ? 11.591 10.097 65.902 1.00 44.62 139 SER A CA 1
ATOM 1081 C C . SER A 1 139 ? 12.244 8.751 66.213 1.00 44.62 139 SER A C 1
ATOM 1083 O O . SER A 1 139 ? 12.303 8.331 67.365 1.00 44.62 139 SER A O 1
ATOM 1085 N N . GLN A 1 140 ? 12.889 8.239 65.168 1.00 40.25 140 GLN A N 1
ATOM 1086 C CA . GLN A 1 140 ? 14.205 7.600 65.171 1.00 40.25 140 GLN A CA 1
ATOM 1087 C C . GLN A 1 140 ? 14.303 6.079 64.995 1.00 40.25 140 GLN A C 1
ATOM 1089 O O . GLN A 1 140 ? 13.745 5.283 65.740 1.00 40.25 140 GLN A O 1
ATOM 1094 N N . ASP A 1 141 ? 15.174 5.793 64.018 1.00 37.66 141 ASP A N 1
ATOM 1095 C CA . ASP A 1 141 ? 16.143 4.705 63.956 1.00 37.66 141 ASP A CA 1
ATOM 1096 C C . ASP A 1 141 ? 15.598 3.326 63.594 1.00 37.66 141 ASP A C 1
ATOM 1098 O O . ASP A 1 141 ? 14.549 2.894 64.038 1.00 37.66 141 ASP A O 1
ATOM 1102 N N . THR A 1 142 ? 16.245 2.497 62.790 1.00 35.91 142 THR A N 1
ATOM 1103 C CA . THR A 1 142 ? 17.428 2.504 61.918 1.00 35.91 142 THR A CA 1
ATOM 1104 C C . THR A 1 142 ? 17.312 1.141 61.216 1.00 35.91 142 THR A C 1
ATOM 1106 O O . THR A 1 142 ? 16.659 0.238 61.734 1.00 35.91 142 THR A O 1
ATOM 1109 N N . ASP A 1 143 ? 17.962 0.951 60.079 1.00 34.81 143 ASP A N 1
ATOM 1110 C CA . ASP A 1 143 ? 18.964 -0.112 59.937 1.00 34.81 143 ASP A CA 1
ATOM 1111 C C . ASP A 1 143 ? 19.081 -0.631 58.500 1.00 34.81 143 ASP A C 1
ATOM 1113 O O . ASP A 1 143 ? 18.139 -0.836 57.736 1.00 34.81 143 ASP A O 1
ATOM 1117 N N . SER A 1 144 ? 20.355 -0.732 58.190 1.00 39.72 144 SER A N 1
ATOM 1118 C CA . SER A 1 144 ? 21.092 -1.123 57.021 1.00 39.72 144 SER A CA 1
ATOM 1119 C C . SER A 1 144 ? 20.874 -2.569 56.573 1.00 39.72 144 SER A C 1
ATOM 1121 O O . SER A 1 144 ? 20.448 -3.433 57.329 1.00 39.72 144 SER A O 1
ATOM 1123 N N . GLY A 1 145 ? 21.256 -2.858 55.325 1.00 32.81 145 GLY A N 1
ATOM 1124 C CA . GLY A 1 145 ? 21.425 -4.244 54.896 1.00 32.81 145 GLY A CA 1
ATOM 1125 C C . GLY A 1 145 ? 21.540 -4.465 53.394 1.00 32.81 145 GLY A C 1
ATOM 1126 O O . GLY A 1 145 ? 20.725 -5.167 52.810 1.00 32.81 145 GLY A O 1
ATOM 1127 N N . SER A 1 146 ? 22.570 -3.905 52.754 1.00 41.59 146 SER A N 1
ATOM 1128 C CA . SER A 1 146 ? 23.166 -4.570 51.581 1.00 41.59 146 SER A CA 1
ATOM 1129 C C . SER A 1 146 ? 23.957 -5.798 52.053 1.00 41.59 146 SER A C 1
ATOM 1131 O O . SER A 1 146 ? 24.466 -5.791 53.174 1.00 41.59 146 SER A O 1
ATOM 1133 N N . PRO A 1 147 ? 24.167 -6.806 51.190 1.00 49.12 147 PRO A N 1
ATOM 1134 C CA . PRO A 1 147 ? 25.533 -6.925 50.693 1.00 49.12 147 PRO A CA 1
ATOM 1135 C C . PRO A 1 147 ? 25.689 -7.313 49.215 1.00 49.12 147 PRO A C 1
ATOM 1137 O O . PRO A 1 147 ? 24.853 -7.938 48.568 1.00 49.12 147 PRO A O 1
ATOM 1140 N N . GLN A 1 148 ? 26.867 -6.904 48.754 1.00 32.62 148 GLN A N 1
ATOM 1141 C CA . GLN A 1 148 ? 27.620 -7.228 47.550 1.00 32.62 148 GLN A CA 1
ATOM 1142 C C . GLN A 1 148 ? 27.643 -8.711 47.136 1.00 32.62 148 GLN A C 1
ATOM 1144 O O . GLN A 1 148 ? 27.917 -9.591 47.940 1.00 32.62 148 GLN A O 1
ATOM 1149 N N . GLY A 1 149 ? 27.485 -8.932 45.826 1.00 31.31 149 GLY A N 1
ATOM 1150 C CA . GLY A 1 149 ? 28.556 -9.333 44.900 1.00 31.31 149 GLY A CA 1
ATOM 1151 C C . GLY A 1 149 ? 29.360 -10.615 45.160 1.00 31.31 149 GLY A C 1
ATOM 1152 O O . GLY A 1 149 ? 30.064 -10.711 46.151 1.00 31.31 149 GLY A O 1
ATOM 1153 N N . ALA A 1 150 ? 29.433 -11.491 44.148 1.00 36.44 150 ALA A N 1
ATOM 1154 C CA . ALA A 1 150 ? 30.665 -12.201 43.780 1.00 36.44 150 ALA A CA 1
ATOM 1155 C C . ALA A 1 150 ? 30.567 -12.837 42.378 1.00 36.44 150 ALA A C 1
ATOM 1157 O O . ALA A 1 150 ? 29.624 -13.552 42.056 1.00 36.44 150 ALA A O 1
ATOM 1158 N N . LYS A 1 151 ? 31.593 -12.571 41.562 1.00 39.31 151 LYS A N 1
ATOM 1159 C CA . LYS A 1 151 ? 31.981 -13.305 40.348 1.00 39.31 151 LYS A CA 1
ATOM 1160 C C . LYS A 1 151 ? 32.665 -14.628 40.719 1.00 39.31 151 LYS A C 1
ATOM 1162 O O . LYS A 1 151 ? 33.353 -14.673 41.733 1.00 39.31 151 LYS A O 1
ATOM 1167 N N . THR A 1 152 ? 32.601 -15.624 39.833 1.00 34.41 152 THR A N 1
ATOM 1168 C CA . THR A 1 152 ? 33.618 -16.678 39.543 1.00 34.41 152 THR A CA 1
ATOM 1169 C C . THR A 1 152 ? 33.021 -17.547 38.417 1.00 34.41 152 THR A C 1
ATOM 1171 O O . THR A 1 152 ? 31.856 -17.903 38.503 1.00 34.41 152 THR A O 1
ATOM 1174 N N . GLN A 1 153 ? 33.570 -17.703 37.205 1.00 30.48 153 GLN A N 1
ATOM 1175 C CA . GLN A 1 153 ? 34.876 -18.154 36.686 1.00 30.48 153 GLN A CA 1
ATOM 1176 C C . GLN A 1 153 ? 35.046 -19.688 36.637 1.00 30.48 153 GLN A C 1
ATOM 1178 O O . GLN A 1 153 ? 35.135 -20.329 37.674 1.00 30.48 153 GLN A O 1
ATOM 1183 N N . GLY A 1 154 ? 35.229 -20.207 35.407 1.00 29.31 154 GLY A N 1
ATOM 1184 C CA . GLY A 1 154 ? 35.825 -21.516 35.062 1.00 29.31 154 GLY A CA 1
ATOM 1185 C C . GLY A 1 154 ? 34.864 -22.709 35.161 1.00 29.31 154 GLY A C 1
ATOM 1186 O O . GLY A 1 154 ? 34.020 -22.734 36.035 1.00 29.31 154 GLY A O 1
ATOM 1187 N N . LYS A 1 155 ? 34.939 -23.766 34.344 1.00 32.78 155 LYS A N 1
ATOM 1188 C CA . LYS A 1 155 ? 36.068 -24.289 33.566 1.00 32.78 155 LYS A CA 1
ATOM 1189 C C . LYS A 1 155 ? 35.586 -25.376 32.580 1.00 32.78 155 LYS A C 1
ATOM 1191 O O . LYS A 1 155 ? 34.571 -26.023 32.807 1.00 32.78 155 LYS A O 1
ATOM 1196 N N . GLU A 1 156 ? 36.371 -25.530 31.517 1.00 32.69 156 GLU A N 1
ATOM 1197 C CA . GLU A 1 156 ? 36.394 -26.548 30.455 1.00 32.69 156 GLU A CA 1
ATOM 1198 C C . GLU A 1 156 ? 36.022 -27.991 30.830 1.00 32.69 156 GLU A C 1
ATOM 1200 O O . GLU A 1 156 ? 36.400 -28.472 31.895 1.00 32.69 156 GLU A O 1
ATOM 1205 N N . THR A 1 157 ? 35.528 -28.738 29.831 1.00 33.72 157 THR A N 1
ATOM 1206 C CA . THR A 1 157 ? 36.117 -30.040 29.457 1.00 33.72 157 THR A CA 1
ATOM 1207 C C . THR A 1 157 ? 36.124 -30.261 27.930 1.00 33.72 157 THR A C 1
ATOM 1209 O O . THR A 1 157 ? 35.109 -30.158 27.248 1.00 33.72 157 THR A O 1
ATOM 1212 N N . ARG A 1 158 ? 37.343 -30.527 27.442 1.00 32.91 158 ARG A N 1
ATOM 1213 C CA . ARG A 1 158 ? 37.815 -31.275 26.253 1.00 32.91 158 ARG A CA 1
ATOM 1214 C C . ARG A 1 158 ? 37.172 -32.683 26.146 1.00 32.91 158 ARG A C 1
ATOM 1216 O O . ARG A 1 158 ? 36.630 -33.142 27.140 1.00 32.91 158 ARG A O 1
ATOM 1223 N N . ASP A 1 159 ? 37.182 -33.492 25.078 1.00 35.38 159 ASP A N 1
ATOM 1224 C CA . ASP A 1 159 ? 37.991 -33.685 23.859 1.00 35.38 159 ASP A CA 1
ATOM 1225 C C . ASP A 1 159 ? 37.159 -34.534 22.861 1.00 35.38 159 ASP A C 1
ATOM 1227 O O . ASP A 1 159 ? 36.411 -35.413 23.297 1.00 35.38 159 ASP A O 1
ATOM 1231 N N . LYS A 1 160 ? 37.368 -34.380 21.543 1.00 40.03 160 LYS A N 1
ATOM 1232 C CA . LYS A 1 160 ? 37.947 -35.441 20.683 1.00 40.03 160 LYS A CA 1
ATOM 1233 C C . LYS A 1 160 ? 38.001 -35.031 19.211 1.00 40.03 160 LYS A C 1
ATOM 1235 O O . LYS A 1 160 ? 37.010 -34.990 18.489 1.00 40.03 160 LYS A O 1
ATOM 1240 N N . GLU A 1 161 ? 39.236 -34.787 18.811 1.00 35.91 161 GLU A N 1
ATOM 1241 C CA . GLU A 1 161 ? 39.779 -34.737 17.465 1.00 35.91 161 GLU A CA 1
ATOM 1242 C C . GLU A 1 161 ? 39.823 -36.145 16.844 1.00 35.91 161 GLU A C 1
ATOM 1244 O O . GLU A 1 161 ? 40.250 -37.093 17.503 1.00 35.91 161 GLU A O 1
ATOM 1249 N N . VAL A 1 162 ? 39.447 -36.269 15.568 1.00 36.94 162 VAL A N 1
ATOM 1250 C CA . VAL A 1 162 ? 40.082 -37.215 14.639 1.00 36.94 162 VAL A CA 1
ATOM 1251 C C . VAL A 1 162 ? 40.275 -36.491 13.312 1.00 36.94 162 VAL A C 1
ATOM 1253 O O . VAL A 1 162 ? 39.320 -36.048 12.674 1.00 36.94 162 VAL A O 1
ATOM 1256 N N . ARG A 1 163 ? 41.543 -36.363 12.933 1.00 35.34 163 ARG A N 1
ATOM 1257 C CA . ARG A 1 163 ? 42.049 -35.835 11.673 1.00 35.34 163 ARG A CA 1
ATOM 1258 C C . ARG A 1 163 ? 42.730 -36.978 10.930 1.00 35.34 163 ARG A C 1
ATOM 1260 O O . ARG A 1 163 ? 43.579 -37.627 11.519 1.00 35.34 163 ARG A O 1
ATOM 1267 N N . ASP A 1 164 ? 42.426 -37.137 9.647 1.00 38.78 164 ASP A N 1
ATOM 1268 C CA . ASP A 1 164 ? 43.335 -37.677 8.626 1.00 38.78 164 ASP A CA 1
ATOM 1269 C C . ASP A 1 164 ? 42.915 -37.036 7.283 1.00 38.78 164 ASP A C 1
ATOM 1271 O O . ASP A 1 164 ? 41.763 -37.144 6.880 1.00 38.78 164 ASP A O 1
ATOM 1275 N N . LYS A 1 165 ? 43.663 -36.049 6.770 1.00 41.09 165 LYS A N 1
ATOM 1276 C CA . LYS A 1 165 ? 44.813 -36.122 5.836 1.00 41.09 165 LYS A CA 1
ATOM 1277 C C . LYS A 1 165 ? 44.422 -35.869 4.366 1.00 41.09 165 LYS A C 1
ATOM 1279 O O . LYS A 1 165 ? 43.992 -36.749 3.639 1.00 41.09 165 LYS A O 1
ATOM 1284 N N . GLU A 1 166 ? 44.569 -34.593 4.015 1.00 35.44 166 GLU A N 1
ATOM 1285 C CA . 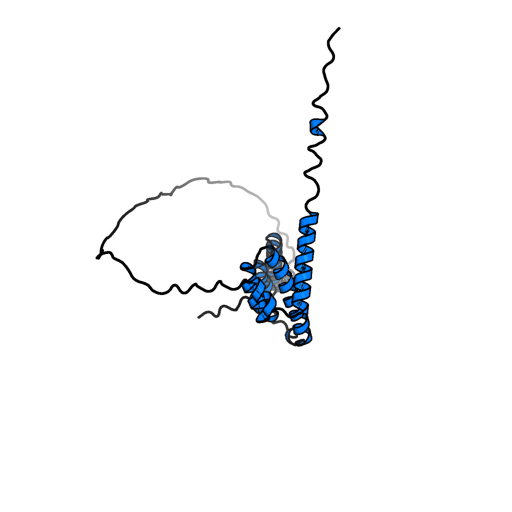GLU A 1 166 ? 45.114 -33.977 2.792 1.00 35.44 166 GLU A CA 1
ATOM 1286 C C . GLU A 1 166 ? 45.446 -34.801 1.517 1.00 35.44 166 GLU A C 1
ATOM 1288 O O . GLU A 1 166 ? 46.245 -35.730 1.553 1.00 35.44 166 GLU A O 1
ATOM 1293 N N . VAL A 1 167 ? 44.970 -34.233 0.386 1.00 39.38 167 VAL A N 1
ATOM 1294 C CA . VAL A 1 167 ? 45.722 -33.823 -0.837 1.00 39.38 167 VAL A CA 1
ATOM 1295 C C . VAL A 1 167 ? 46.075 -34.914 -1.873 1.00 39.38 167 VAL A C 1
ATOM 1297 O O . VAL A 1 167 ? 46.896 -35.779 -1.617 1.00 39.38 167 VAL A O 1
ATOM 1300 N N . GLN A 1 168 ? 45.529 -34.843 -3.104 1.00 37.56 168 GLN A N 1
ATOM 1301 C CA . GLN A 1 168 ? 46.090 -34.100 -4.260 1.00 37.56 168 GLN A CA 1
ATOM 1302 C C . GLN A 1 168 ? 45.362 -34.436 -5.593 1.00 37.56 168 GLN A C 1
ATOM 1304 O O . GLN A 1 168 ? 45.288 -35.589 -5.991 1.00 37.56 168 GLN A O 1
ATOM 1309 N N . ASN A 1 169 ? 44.945 -33.377 -6.301 1.00 30.97 169 ASN A N 1
ATOM 1310 C CA . ASN A 1 169 ? 45.111 -33.124 -7.746 1.00 30.97 169 ASN A CA 1
ATOM 1311 C C . ASN A 1 169 ? 44.354 -33.925 -8.842 1.00 30.97 169 ASN A C 1
ATOM 1313 O O . ASN A 1 169 ? 44.597 -35.104 -9.060 1.00 30.97 169 ASN A O 1
ATOM 1317 N N . GLY A 1 170 ? 43.608 -33.158 -9.657 1.00 37.28 170 GLY A N 1
ATOM 1318 C CA . GLY A 1 170 ? 43.668 -33.200 -11.127 1.00 37.28 170 GLY A CA 1
ATOM 1319 C C . GLY A 1 170 ? 42.728 -34.155 -11.869 1.00 37.28 170 GLY A C 1
ATOM 1320 O O . GLY A 1 170 ? 43.040 -35.331 -12.010 1.00 37.28 170 GLY A O 1
ATOM 1321 N N . ASN A 1 171 ? 41.624 -33.629 -12.419 1.00 37.91 171 ASN A N 1
ATOM 1322 C CA . ASN A 1 171 ? 41.392 -33.549 -13.876 1.00 37.91 171 ASN A CA 1
ATOM 1323 C C . ASN A 1 171 ? 39.936 -33.160 -14.206 1.00 37.91 171 ASN A C 1
ATOM 1325 O O . ASN A 1 171 ? 38.984 -33.816 -13.790 1.00 37.91 171 ASN A O 1
ATOM 1329 N N . ASP A 1 172 ? 39.815 -32.073 -14.969 1.00 49.12 172 ASP A N 1
ATOM 1330 C CA . ASP A 1 172 ? 38.852 -31.841 -16.053 1.00 49.12 172 ASP A CA 1
ATOM 1331 C C . ASP A 1 172 ? 37.398 -32.307 -15.860 1.00 49.12 172 ASP A C 1
ATOM 1333 O O . ASP A 1 172 ? 36.965 -33.335 -16.379 1.00 49.12 172 ASP A O 1
ATOM 1337 N N . ALA A 1 173 ? 36.591 -31.450 -15.230 1.00 45.50 173 ALA A N 1
ATOM 1338 C CA . ALA A 1 173 ? 35.168 -31.363 -15.545 1.00 45.50 173 ALA A CA 1
ATOM 1339 C C . ALA A 1 173 ? 34.951 -30.095 -16.388 1.00 45.50 173 ALA A C 1
ATOM 1341 O O . ALA A 1 173 ? 35.460 -29.037 -16.004 1.00 45.50 173 ALA A O 1
ATOM 1342 N N . PRO A 1 174 ? 34.230 -30.155 -17.525 1.00 46.75 174 PRO A N 1
ATOM 1343 C CA . PRO A 1 174 ? 33.998 -28.976 -18.340 1.00 46.75 174 PRO A CA 1
ATOM 1344 C C . PRO A 1 174 ? 33.215 -27.987 -17.488 1.00 46.75 174 PRO A C 1
ATOM 1346 O O . PRO A 1 174 ? 32.114 -28.289 -17.019 1.00 46.75 174 PRO A O 1
ATOM 1349 N N . GLY A 1 175 ? 33.817 -26.821 -17.253 1.00 44.25 175 GLY A N 1
ATOM 1350 C CA . GLY A 1 175 ? 33.149 -25.711 -16.609 1.00 44.25 175 GLY A CA 1
ATOM 1351 C C . GLY A 1 175 ? 31.855 -25.447 -17.358 1.00 44.25 175 GLY A C 1
ATOM 1352 O O . GLY A 1 175 ? 31.872 -24.932 -18.473 1.00 44.25 175 GLY A O 1
ATOM 1353 N N . ARG A 1 176 ? 30.724 -25.812 -16.748 1.00 51.03 176 ARG A N 1
ATOM 1354 C CA . ARG A 1 176 ? 29.470 -25.130 -17.032 1.00 51.03 176 ARG A CA 1
ATOM 1355 C C . ARG A 1 176 ? 29.763 -23.678 -16.699 1.00 51.03 176 ARG A C 1
ATOM 1357 O O . ARG A 1 176 ? 29.805 -23.316 -15.525 1.00 51.03 176 ARG A O 1
ATOM 1364 N N . SER A 1 177 ? 30.041 -22.875 -17.722 1.00 52.34 177 SER A N 1
ATOM 1365 C CA . SER A 1 177 ? 29.782 -21.449 -17.658 1.00 52.34 177 SER A CA 1
ATOM 1366 C C . SER A 1 177 ? 28.362 -21.350 -17.127 1.00 52.34 177 SER A C 1
ATOM 1368 O O . SER A 1 177 ? 27.428 -21.769 -17.806 1.00 52.34 177 SER A O 1
ATOM 1370 N N . ALA A 1 178 ? 28.212 -20.961 -15.861 1.00 60.59 178 ALA A N 1
ATOM 1371 C CA . ALA A 1 178 ? 26.910 -20.587 -15.359 1.00 60.59 178 ALA A CA 1
ATOM 1372 C C . ALA A 1 178 ? 26.446 -19.491 -16.312 1.00 60.59 178 ALA A C 1
ATOM 1374 O O . ALA A 1 178 ? 27.113 -18.456 -16.404 1.00 60.59 178 ALA A O 1
ATOM 1375 N N . ASP A 1 179 ? 25.421 -19.784 -17.112 1.00 67.38 179 ASP A N 1
ATOM 1376 C CA . ASP A 1 179 ? 24.869 -18.803 -18.031 1.00 67.38 179 ASP A CA 1
ATOM 1377 C C . ASP A 1 179 ? 24.623 -17.522 -17.222 1.00 67.38 179 ASP A C 1
ATOM 1379 O O . ASP A 1 179 ? 24.089 -17.614 -16.106 1.00 67.38 179 ASP A O 1
ATOM 1383 N N . PRO A 1 180 ? 25.085 -16.350 -17.698 1.00 69.94 180 PRO A N 1
ATOM 1384 C CA . PRO A 1 180 ? 24.890 -15.105 -16.978 1.00 69.94 180 PRO A CA 1
ATOM 1385 C C . PRO A 1 180 ? 23.411 -14.963 -16.639 1.00 69.94 180 PRO A C 1
ATOM 1387 O O . PRO A 1 180 ? 22.556 -15.114 -17.513 1.00 69.94 180 PRO A O 1
ATOM 1390 N N . LEU A 1 181 ? 23.117 -14.728 -15.359 1.00 67.12 181 LEU A N 1
ATOM 1391 C CA . LEU A 1 181 ? 21.749 -14.499 -14.918 1.00 67.12 181 LEU A CA 1
ATOM 1392 C C . LEU A 1 181 ? 21.172 -13.354 -15.774 1.00 67.12 181 LEU A C 1
ATOM 1394 O O . LEU A 1 181 ? 21.855 -12.333 -15.906 1.00 67.12 181 LEU A O 1
ATOM 1398 N N . PRO A 1 182 ? 19.982 -13.514 -16.379 1.00 75.12 182 PRO A N 1
ATOM 1399 C CA . PRO A 1 182 ? 19.406 -12.476 -17.226 1.00 75.12 182 PRO A CA 1
ATOM 1400 C C . PRO A 1 182 ? 19.286 -11.165 -16.449 1.00 75.12 182 PRO A C 1
ATOM 1402 O O . PRO A 1 182 ? 18.960 -11.175 -15.257 1.00 75.12 182 PRO A O 1
ATOM 1405 N N . ASP A 1 183 ? 19.564 -10.047 -17.121 1.00 83.75 183 ASP A N 1
ATOM 1406 C CA . ASP A 1 183 ? 19.440 -8.721 -16.518 1.00 83.75 183 ASP A CA 1
ATOM 1407 C C . ASP A 1 183 ? 17.99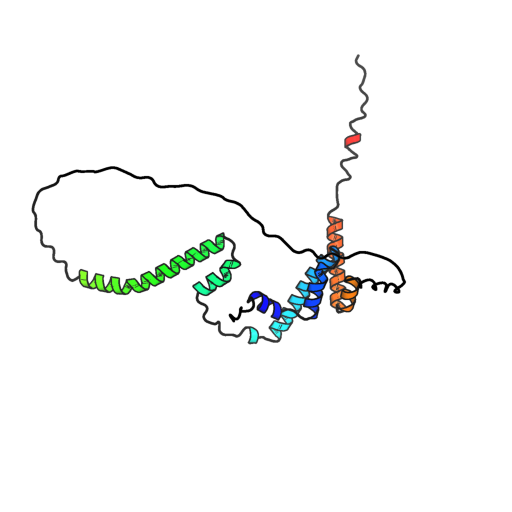3 -8.556 -16.011 1.00 83.75 183 ASP A C 1
ATOM 1409 O O . ASP A 1 183 ? 17.047 -8.752 -16.784 1.00 83.75 183 ASP A O 1
ATOM 1413 N N . PRO A 1 184 ? 17.775 -8.209 -14.728 1.00 83.31 184 PRO A N 1
ATOM 1414 C CA . PRO A 1 184 ? 16.444 -7.945 -14.193 1.00 83.31 184 PRO A CA 1
ATOM 1415 C C . PRO A 1 184 ? 15.618 -7.000 -15.073 1.00 83.31 184 PRO A C 1
ATOM 1417 O O . PRO A 1 184 ? 14.403 -7.168 -15.163 1.00 83.31 184 PRO A O 1
ATOM 1420 N N . ALA A 1 185 ? 16.254 -6.049 -15.768 1.00 81.88 185 ALA A N 1
ATOM 1421 C CA . ALA A 1 185 ? 15.576 -5.151 -16.700 1.00 81.88 185 ALA A CA 1
ATOM 1422 C C . ALA A 1 185 ? 14.983 -5.864 -17.932 1.00 81.88 185 ALA A C 1
ATOM 1424 O O . ALA A 1 185 ? 13.906 -5.484 -18.397 1.00 81.88 185 ALA A O 1
ATOM 1425 N N . GLU A 1 186 ? 15.634 -6.913 -18.437 1.00 85.75 186 GLU A N 1
ATOM 1426 C CA . GLU A 1 186 ? 15.113 -7.730 -19.539 1.00 85.75 186 GLU A CA 1
ATOM 1427 C C . GLU A 1 186 ? 13.905 -8.557 -19.089 1.00 85.75 186 GLU A C 1
ATOM 1429 O O . GLU A 1 186 ? 12.914 -8.660 -19.816 1.00 85.75 186 GLU A O 1
ATOM 1434 N N . LEU A 1 187 ? 13.933 -9.067 -17.852 1.00 88.12 187 LEU A N 1
ATOM 1435 C CA . LEU A 1 187 ? 12.769 -9.721 -17.251 1.00 88.12 187 LEU A CA 1
ATOM 1436 C C . LEU A 1 187 ? 11.575 -8.762 -17.153 1.00 88.12 187 LEU A C 1
ATOM 1438 O O . LEU A 1 187 ? 10.452 -9.154 -17.473 1.00 88.12 187 LEU A O 1
ATOM 1442 N N . LEU A 1 188 ? 11.801 -7.503 -16.760 1.00 88.38 188 LEU A N 1
ATOM 1443 C CA . LEU A 1 188 ? 10.735 -6.494 -16.695 1.00 88.38 188 LEU A CA 1
ATOM 1444 C C . LEU A 1 188 ? 10.069 -6.284 -18.059 1.00 88.38 188 LEU A C 1
ATOM 1446 O O . LEU A 1 188 ? 8.842 -6.213 -18.130 1.00 88.38 188 LEU A O 1
ATOM 1450 N N . ALA A 1 189 ? 10.853 -6.222 -19.138 1.00 85.88 189 ALA A N 1
ATOM 1451 C CA . ALA A 1 189 ? 10.328 -6.021 -20.487 1.00 85.88 189 ALA A CA 1
ATOM 1452 C C . ALA A 1 189 ? 9.396 -7.161 -20.930 1.00 85.88 189 ALA A C 1
ATOM 1454 O O . ALA A 1 189 ? 8.390 -6.908 -21.588 1.00 85.88 189 ALA A O 1
ATOM 1455 N N . GLY A 1 190 ? 9.695 -8.402 -20.534 1.00 88.88 190 GLY A N 1
ATOM 1456 C CA . GLY A 1 190 ? 8.835 -9.556 -20.815 1.00 88.88 190 GLY A CA 1
ATOM 1457 C C . GLY A 1 190 ? 7.590 -9.642 -19.926 1.00 88.88 190 GLY A C 1
ATOM 1458 O O . GLY A 1 190 ? 6.602 -10.267 -20.308 1.00 88.88 190 GLY A O 1
ATOM 1459 N N . MET A 1 191 ? 7.623 -9.028 -18.742 1.00 91.44 191 MET A N 1
ATOM 1460 C CA . MET A 1 191 ? 6.539 -9.109 -17.761 1.00 91.44 191 MET A CA 1
ATOM 1461 C C . MET A 1 191 ? 5.518 -7.981 -17.859 1.00 91.44 191 MET A C 1
ATOM 1463 O O . MET A 1 191 ? 4.397 -8.152 -17.384 1.00 91.44 191 MET A O 1
ATOM 1467 N N . LEU A 1 192 ? 5.888 -6.828 -18.410 1.00 93.75 192 LEU A N 1
ATOM 1468 C CA . LEU A 1 192 ? 5.017 -5.660 -18.498 1.00 93.75 192 LEU A CA 1
ATOM 1469 C C . LEU A 1 192 ? 4.224 -5.662 -19.810 1.00 93.75 192 LEU A C 1
ATOM 1471 O O . LEU A 1 192 ? 4.746 -5.963 -20.879 1.00 93.75 192 LEU A O 1
ATOM 1475 N N . SER A 1 193 ? 2.945 -5.285 -19.741 1.00 94.25 193 SER A N 1
ATOM 1476 C CA . SER A 1 193 ? 2.156 -5.035 -20.958 1.00 94.25 193 SER A CA 1
ATOM 1477 C C . SER A 1 193 ? 2.675 -3.794 -21.710 1.00 94.25 193 SER A C 1
ATOM 1479 O O . SER A 1 193 ? 3.328 -2.947 -21.094 1.00 94.25 193 SER A O 1
ATOM 1481 N N . PRO A 1 194 ? 2.348 -3.611 -23.005 1.00 94.25 194 PRO A N 1
ATOM 1482 C CA . PRO A 1 194 ? 2.858 -2.484 -23.791 1.00 94.25 194 PRO A CA 1
ATOM 1483 C C . PRO A 1 194 ? 2.601 -1.107 -23.159 1.00 94.25 194 PRO A C 1
ATOM 1485 O O . PRO A 1 194 ? 3.497 -0.269 -23.120 1.00 94.25 194 PRO A O 1
ATOM 1488 N N . SER A 1 195 ? 1.411 -0.890 -22.592 1.00 93.88 195 SER A N 1
ATOM 1489 C CA . SER A 1 195 ? 1.062 0.369 -21.921 1.00 93.88 195 SER A CA 1
ATOM 1490 C C . SER A 1 195 ? 1.793 0.553 -20.588 1.00 93.88 195 SER A C 1
ATOM 1492 O O . SER A 1 195 ? 2.203 1.660 -20.246 1.00 93.88 195 SER A O 1
ATOM 1494 N N . GLN A 1 196 ? 2.001 -0.532 -19.836 1.00 94.81 196 GLN A N 1
ATOM 1495 C CA . GLN A 1 196 ? 2.785 -0.501 -18.597 1.00 94.81 196 GLN A CA 1
ATOM 1496 C C . GLN A 1 196 ? 4.260 -0.201 -18.882 1.00 94.81 196 GLN A C 1
ATOM 1498 O O . GLN A 1 196 ? 4.889 0.549 -18.138 1.00 94.81 196 GLN A O 1
ATOM 1503 N N . TRP A 1 197 ? 4.796 -0.753 -19.971 1.00 94.06 197 TRP A N 1
ATOM 1504 C CA . TRP A 1 197 ? 6.153 -0.484 -20.427 1.00 94.06 197 TRP A CA 1
ATOM 1505 C C . TRP A 1 197 ? 6.331 0.969 -20.872 1.00 94.06 197 TRP A C 1
ATOM 1507 O O . TRP A 1 197 ? 7.297 1.622 -20.485 1.00 94.06 197 TRP A O 1
ATOM 1517 N N . GLU A 1 198 ? 5.385 1.512 -21.636 1.00 94.94 198 GLU A N 1
ATOM 1518 C CA . GLU A 1 198 ? 5.420 2.916 -22.055 1.00 94.94 198 GLU A CA 1
ATOM 1519 C C . GLU A 1 198 ? 5.405 3.869 -20.853 1.00 94.94 198 GLU A C 1
ATOM 1521 O O . GLU A 1 198 ? 6.235 4.777 -20.757 1.00 94.94 198 GLU A O 1
ATOM 1526 N N . LEU A 1 199 ? 4.522 3.613 -19.886 1.00 94.94 199 LEU A N 1
ATOM 1527 C CA . LEU A 1 199 ? 4.486 4.364 -18.637 1.00 94.94 199 LEU A CA 1
ATOM 1528 C C . LEU A 1 199 ? 5.811 4.259 -17.870 1.00 94.94 199 LEU A C 1
ATOM 1530 O O . LEU A 1 199 ? 6.312 5.259 -17.357 1.00 94.94 199 LEU A O 1
ATOM 1534 N N . PHE A 1 200 ? 6.395 3.064 -17.798 1.00 94.88 200 PHE A N 1
ATOM 1535 C CA . PHE A 1 200 ? 7.685 2.848 -17.150 1.00 94.88 200 PHE A CA 1
ATOM 1536 C C . PHE A 1 200 ? 8.798 3.684 -17.794 1.00 94.88 200 PHE A C 1
ATOM 1538 O O . PHE A 1 200 ? 9.569 4.340 -17.094 1.00 94.88 200 PHE A O 1
ATOM 1545 N N . GLN A 1 201 ? 8.834 3.733 -19.126 1.00 93.38 201 GLN A N 1
ATOM 1546 C CA . GLN A 1 201 ? 9.774 4.563 -19.881 1.00 93.38 201 GLN A CA 1
ATOM 1547 C C . GLN A 1 201 ? 9.554 6.059 -19.627 1.00 93.38 201 GLN A C 1
ATOM 1549 O O . GLN A 1 201 ? 10.514 6.823 -19.501 1.00 93.38 201 GLN A O 1
ATOM 1554 N N . MET A 1 202 ? 8.297 6.494 -19.511 1.00 94.50 202 MET A N 1
ATOM 1555 C CA . MET A 1 202 ? 7.971 7.873 -19.146 1.00 94.50 202 MET A CA 1
ATOM 1556 C C . MET A 1 202 ? 8.482 8.221 -17.740 1.00 94.50 202 MET A C 1
ATOM 1558 O O . MET A 1 202 ? 9.079 9.283 -17.559 1.00 94.50 202 MET A O 1
ATOM 1562 N N . LEU A 1 203 ? 8.311 7.321 -16.766 1.00 94.75 203 LEU A N 1
ATOM 1563 C CA . LEU A 1 203 ? 8.835 7.488 -15.407 1.00 94.75 203 LEU A CA 1
ATOM 1564 C C . LEU A 1 203 ? 10.366 7.580 -15.404 1.00 94.75 203 LEU A C 1
ATOM 1566 O O . LEU A 1 203 ? 10.915 8.509 -14.811 1.00 94.75 203 LEU A O 1
ATOM 1570 N N . GLN A 1 204 ? 11.051 6.687 -16.127 1.00 92.38 204 GLN A N 1
ATOM 1571 C CA . GLN A 1 204 ? 12.513 6.722 -16.251 1.00 92.38 204 GLN A CA 1
ATOM 1572 C C . GLN A 1 204 ? 13.011 8.064 -16.798 1.00 92.38 204 GLN A C 1
ATOM 1574 O O . GLN A 1 204 ? 13.938 8.650 -16.233 1.00 92.38 204 GLN A O 1
ATOM 1579 N N . LYS A 1 205 ? 12.375 8.580 -17.859 1.00 92.88 205 LYS A N 1
ATOM 1580 C CA . LYS A 1 205 ? 12.708 9.892 -18.437 1.00 92.88 205 LYS A CA 1
ATOM 1581 C C . LYS A 1 205 ? 12.462 11.027 -17.446 1.00 92.88 205 LYS A C 1
ATOM 1583 O O . LYS A 1 205 ? 13.336 11.873 -17.288 1.00 92.88 205 LYS A O 1
ATOM 1588 N N . GLY A 1 206 ? 11.320 11.019 -16.755 1.00 90.94 206 GLY A N 1
ATOM 1589 C CA . GLY A 1 206 ? 10.952 12.051 -15.783 1.00 90.94 206 GLY A CA 1
ATOM 1590 C C . GLY A 1 206 ? 11.962 12.175 -14.642 1.00 90.94 206 GLY A C 1
ATOM 1591 O O . GLY A 1 206 ? 12.403 13.283 -14.321 1.00 90.94 206 GLY A O 1
ATOM 1592 N N . PHE A 1 207 ? 12.400 11.043 -14.086 1.00 89.31 207 PHE A N 1
ATOM 1593 C CA . PHE A 1 207 ? 13.437 11.036 -13.054 1.00 89.31 207 PHE A CA 1
ATOM 1594 C C . PHE A 1 207 ? 14.805 11.463 -13.594 1.00 89.31 207 PHE A C 1
ATOM 1596 O O . PHE A 1 207 ? 15.514 12.178 -12.894 1.00 89.31 207 PHE A O 1
ATOM 1603 N N . GLN A 1 208 ? 15.152 11.117 -14.839 1.00 84.69 208 GLN A N 1
ATOM 1604 C CA . GLN A 1 208 ? 16.422 11.537 -15.440 1.00 84.69 208 GLN A CA 1
ATOM 1605 C C . GLN A 1 208 ? 16.508 13.061 -15.630 1.00 84.69 208 GLN A C 1
ATOM 1607 O O . GLN A 1 208 ? 17.539 13.658 -15.325 1.00 84.69 208 GLN A O 1
ATOM 1612 N N . THR A 1 209 ? 15.425 13.705 -16.084 1.00 77.81 209 THR A N 1
ATOM 1613 C CA . THR A 1 209 ? 15.360 15.174 -16.219 1.00 77.81 209 THR A CA 1
ATOM 1614 C C . THR A 1 209 ? 15.440 15.907 -14.882 1.00 77.81 209 THR A C 1
ATOM 1616 O O . THR A 1 209 ? 16.011 16.992 -14.819 1.00 77.81 209 THR A O 1
ATOM 1619 N N . ALA A 1 210 ? 14.890 15.330 -13.810 1.00 74.75 210 ALA A N 1
ATOM 1620 C CA . ALA A 1 210 ? 14.957 15.931 -12.480 1.00 74.75 210 ALA A CA 1
ATOM 1621 C C . ALA A 1 210 ? 16.386 15.926 -11.908 1.00 74.75 210 ALA A C 1
ATOM 1623 O O . ALA A 1 210 ? 16.760 16.849 -11.189 1.00 74.75 210 ALA A O 1
ATOM 1624 N N . GLU A 1 211 ? 17.193 14.916 -12.245 1.00 71.81 211 GLU A N 1
ATOM 1625 C CA . GLU A 1 211 ? 18.596 14.842 -11.826 1.00 71.81 211 GLU A CA 1
ATOM 1626 C C . GLU A 1 211 ? 19.487 15.840 -12.570 1.00 71.81 211 GLU A C 1
ATOM 1628 O O . GLU A 1 211 ? 20.340 16.475 -11.951 1.00 71.81 211 GLU A O 1
ATOM 1633 N N . ASP A 1 212 ? 19.259 16.029 -13.871 1.00 70.00 212 ASP A N 1
ATOM 1634 C CA . ASP A 1 212 ? 20.029 16.975 -14.689 1.00 70.00 212 ASP A CA 1
ATOM 1635 C C . ASP A 1 212 ? 19.712 18.441 -14.321 1.00 70.00 212 ASP A C 1
ATOM 1637 O O . ASP A 1 212 ? 20.600 19.288 -14.218 1.00 70.00 212 ASP A O 1
ATOM 1641 N N . ALA A 1 213 ? 18.449 18.730 -13.980 1.00 65.00 213 ALA A N 1
ATOM 1642 C CA . ALA A 1 213 ? 18.020 20.043 -13.488 1.00 65.00 213 ALA A CA 1
ATOM 1643 C C . ALA A 1 213 ? 18.584 20.407 -12.097 1.00 65.00 213 ALA A C 1
ATOM 1645 O O . ALA A 1 213 ? 18.577 21.580 -11.722 1.00 65.00 213 ALA A O 1
ATOM 1646 N N . GLY A 1 214 ? 19.091 19.429 -11.339 1.00 55.88 214 GLY A N 1
ATOM 1647 C CA . GLY A 1 214 ? 19.759 19.635 -10.051 1.00 55.88 214 GLY A CA 1
ATOM 1648 C C . GLY A 1 214 ? 21.223 20.081 -10.155 1.00 55.88 214 GLY A C 1
ATOM 1649 O O . GLY A 1 214 ? 21.857 20.294 -9.122 1.00 55.88 214 GLY A O 1
ATOM 1650 N N . SER A 1 215 ? 21.774 20.229 -11.370 1.00 53.19 215 SER A N 1
ATOM 1651 C CA . SER A 1 215 ? 23.159 20.663 -11.599 1.00 53.19 215 SER A CA 1
ATOM 1652 C C . SER A 1 215 ? 23.309 22.019 -12.320 1.00 53.19 215 SER A C 1
ATOM 1654 O O . SER A 1 215 ? 23.933 22.088 -13.379 1.00 53.19 215 SER A O 1
ATOM 1656 N N . PRO A 1 216 ? 22.831 23.149 -11.760 1.00 51.62 216 PRO A N 1
ATOM 1657 C CA . PRO A 1 216 ? 23.353 24.454 -12.133 1.00 51.62 216 PRO A CA 1
ATOM 1658 C C . PRO A 1 216 ? 24.162 25.071 -10.978 1.00 51.62 216 PRO A C 1
ATOM 1660 O O . PRO A 1 216 ? 23.712 25.148 -9.842 1.00 51.62 216 PRO A O 1
ATOM 1663 N N . ASP A 1 217 ? 25.351 25.567 -11.324 1.00 51.69 217 ASP A N 1
ATOM 1664 C CA . ASP A 1 217 ? 26.211 26.463 -10.534 1.00 51.69 217 ASP A CA 1
ATOM 1665 C C . ASP A 1 217 ? 27.221 25.861 -9.527 1.00 51.69 217 ASP A C 1
ATOM 1667 O O . ASP A 1 217 ? 27.093 25.916 -8.309 1.00 51.69 217 ASP A O 1
ATOM 1671 N N . ARG A 1 218 ? 28.331 25.340 -10.070 1.00 50.34 218 ARG A N 1
ATOM 1672 C CA . ARG A 1 218 ? 29.647 25.304 -9.388 1.00 50.34 218 ARG A CA 1
ATOM 1673 C C . ARG A 1 218 ? 30.796 25.834 -10.255 1.00 50.34 218 ARG A C 1
ATOM 1675 O O . ARG A 1 218 ? 31.962 25.580 -9.967 1.00 50.34 218 ARG A O 1
ATOM 1682 N N . LYS A 1 219 ? 30.498 26.526 -11.362 1.00 50.25 219 LYS A N 1
ATOM 1683 C CA . LYS A 1 219 ? 31.522 26.930 -12.349 1.00 50.25 219 LYS A CA 1
ATOM 1684 C C . LYS A 1 219 ? 31.613 28.431 -12.631 1.00 50.25 219 LYS A C 1
ATOM 1686 O O . LYS A 1 219 ? 32.480 28.806 -13.420 1.00 50.25 219 LYS A O 1
ATOM 1691 N N . LYS A 1 220 ? 30.810 29.298 -12.001 1.00 47.53 220 LYS A N 1
ATOM 1692 C CA . LYS A 1 220 ? 30.971 30.756 -12.169 1.00 47.53 220 LYS A CA 1
ATOM 1693 C C . LYS A 1 220 ? 31.896 31.422 -11.146 1.00 47.53 220 LYS A C 1
ATOM 1695 O O . LYS A 1 220 ? 32.587 32.363 -11.525 1.00 47.53 220 LYS A O 1
ATOM 1700 N N . ASP A 1 221 ? 32.069 30.859 -9.953 1.00 47.97 221 ASP A N 1
ATOM 1701 C CA . ASP A 1 221 ? 32.873 31.509 -8.901 1.00 47.97 221 ASP A CA 1
ATOM 1702 C C . ASP A 1 221 ? 34.398 31.458 -9.109 1.00 47.97 221 ASP A C 1
ATOM 1704 O O . ASP A 1 221 ? 35.151 32.142 -8.417 1.00 47.97 221 ASP A O 1
ATOM 1708 N N . GLN A 1 222 ? 34.902 30.685 -10.079 1.00 47.19 222 GLN A N 1
ATOM 1709 C CA . GLN A 1 222 ? 36.353 30.550 -10.272 1.00 47.19 222 GLN A CA 1
ATOM 1710 C C . GLN A 1 222 ? 36.960 31.555 -11.266 1.00 47.19 222 GLN A C 1
ATOM 1712 O O . GLN A 1 222 ? 38.183 31.662 -11.339 1.00 47.19 222 GLN A O 1
ATOM 1717 N N . LYS A 1 223 ? 36.148 32.327 -12.007 1.00 49.78 223 LYS A N 1
ATOM 1718 C CA . LYS A 1 223 ? 36.669 33.363 -12.923 1.00 49.78 223 LYS A CA 1
ATOM 1719 C C . LYS A 1 223 ? 36.759 34.761 -12.313 1.00 49.78 223 LYS A C 1
ATOM 1721 O O . LYS A 1 223 ? 37.601 35.532 -12.764 1.00 49.78 223 LYS A O 1
ATOM 1726 N N . GLU A 1 224 ? 35.991 35.080 -11.273 1.00 48.28 224 GLU A N 1
ATOM 1727 C CA . GLU A 1 224 ? 36.092 36.394 -10.614 1.00 48.28 224 GLU A CA 1
ATOM 1728 C C 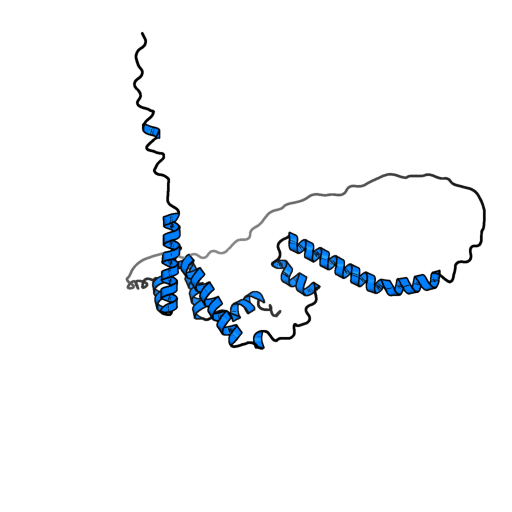. GLU A 1 224 ? 37.226 36.470 -9.579 1.00 48.28 224 GLU A C 1
ATOM 1730 O O . GLU A 1 224 ? 37.773 37.547 -9.348 1.00 48.28 224 GLU A O 1
ATOM 1735 N N . ASN A 1 225 ? 37.688 35.335 -9.036 1.00 43.38 225 ASN A N 1
ATOM 1736 C CA . ASN A 1 225 ? 38.772 35.323 -8.044 1.00 43.38 225 ASN A CA 1
ATOM 1737 C C . ASN A 1 225 ? 40.183 35.544 -8.642 1.00 43.38 225 ASN A C 1
ATOM 1739 O O . ASN A 1 225 ? 41.133 35.827 -7.918 1.00 43.38 225 ASN A O 1
ATOM 1743 N N . VAL A 1 226 ? 40.342 35.452 -9.968 1.00 53.41 226 VAL A N 1
ATOM 1744 C CA . VAL A 1 226 ? 41.643 35.668 -10.642 1.00 53.41 226 VAL A CA 1
ATOM 1745 C C . VAL A 1 226 ? 41.823 37.129 -11.087 1.00 53.41 226 VAL A C 1
ATOM 1747 O O . VAL A 1 226 ? 42.940 37.562 -11.364 1.00 53.41 226 VAL A O 1
ATOM 1750 N N . SER A 1 227 ? 40.750 37.931 -11.117 1.00 47.78 227 SER A N 1
ATOM 1751 C CA . SER A 1 227 ? 40.805 39.300 -11.652 1.00 47.78 227 SER A CA 1
ATOM 1752 C C . SER A 1 227 ? 41.375 40.340 -10.678 1.00 47.78 227 SER A C 1
ATOM 1754 O O . SER A 1 227 ? 41.798 41.405 -11.124 1.00 47.78 227 SER A O 1
ATOM 1756 N N . TRP A 1 228 ? 41.421 40.059 -9.371 1.00 47.16 228 TRP A N 1
ATOM 1757 C CA . TRP A 1 228 ? 41.905 41.017 -8.362 1.00 47.16 228 TRP A CA 1
ATOM 1758 C C . TRP A 1 228 ? 43.387 40.863 -7.996 1.00 47.16 228 TRP A C 1
ATOM 1760 O O . TRP A 1 228 ? 43.939 41.734 -7.332 1.00 47.16 228 TRP A O 1
ATOM 1770 N N . GLN A 1 229 ? 44.053 39.793 -8.440 1.00 52.47 229 GLN A N 1
ATOM 1771 C CA . GLN A 1 229 ? 45.428 39.473 -8.021 1.00 52.47 229 GLN A CA 1
ATOM 1772 C C . GLN A 1 229 ? 46.526 40.067 -8.921 1.00 52.47 229 GLN A C 1
ATOM 1774 O O . GLN A 1 229 ? 47.699 39.936 -8.599 1.00 52.47 229 GLN A O 1
ATOM 1779 N N . ASN A 1 230 ? 46.176 40.761 -10.011 1.00 50.56 230 ASN A N 1
ATOM 1780 C CA . ASN A 1 230 ? 47.144 41.346 -10.950 1.00 50.56 230 ASN A CA 1
ATOM 1781 C C . ASN A 1 230 ? 46.952 42.860 -11.122 1.00 50.56 230 ASN A C 1
ATOM 1783 O O . ASN A 1 230 ? 46.761 43.351 -12.236 1.00 50.56 230 ASN A O 1
ATOM 1787 N N . ARG A 1 231 ? 47.008 43.621 -10.024 1.00 48.00 231 ARG A N 1
ATOM 1788 C CA . ARG A 1 231 ? 47.190 45.077 -10.100 1.00 48.00 231 ARG A CA 1
ATOM 1789 C C . ARG A 1 231 ? 48.646 45.402 -9.741 1.00 48.00 231 ARG A C 1
ATOM 1791 O O . ARG A 1 231 ? 49.039 45.111 -8.617 1.00 48.00 231 ARG A O 1
ATOM 1798 N N . PRO A 1 232 ? 49.457 45.960 -10.657 1.00 47.19 232 PRO A N 1
ATOM 1799 C CA . PRO A 1 232 ? 50.827 46.334 -10.334 1.00 47.19 232 PRO A CA 1
ATOM 1800 C C . PRO A 1 232 ? 50.827 47.518 -9.359 1.00 47.19 232 PRO A C 1
ATOM 1802 O O . PRO A 1 232 ? 50.152 48.525 -9.593 1.00 47.19 232 PRO A O 1
ATOM 1805 N N . GLU A 1 233 ? 51.560 47.378 -8.255 1.00 51.50 233 GLU A N 1
ATOM 1806 C CA . GLU A 1 233 ? 51.811 48.460 -7.305 1.00 51.50 233 GLU A CA 1
ATOM 1807 C C . GLU A 1 233 ? 52.630 49.568 -7.983 1.00 51.50 233 GLU A C 1
ATOM 1809 O O . GLU A 1 233 ? 53.647 49.316 -8.629 1.00 51.50 233 GLU A O 1
ATOM 1814 N N . SER A 1 234 ? 52.150 50.806 -7.868 1.00 53.31 234 SER A N 1
ATOM 1815 C CA . SER A 1 234 ? 52.833 51.998 -8.377 1.00 53.31 234 SER A CA 1
ATOM 1816 C C . SER A 1 234 ? 53.965 52.384 -7.415 1.00 53.31 234 SER A C 1
ATOM 1818 O O . SER A 1 234 ? 53.748 52.326 -6.203 1.00 53.31 234 SER A O 1
ATOM 1820 N N . PRO A 1 235 ? 55.152 52.796 -7.897 1.00 54.75 235 PRO A N 1
ATOM 1821 C CA . PRO A 1 235 ? 56.266 53.102 -7.013 1.00 54.75 235 PRO A CA 1
ATOM 1822 C C . PRO A 1 235 ? 56.050 54.444 -6.310 1.00 54.75 235 PRO A C 1
ATOM 1824 O O . PRO A 1 235 ? 55.529 55.396 -6.892 1.00 54.75 235 PRO A O 1
ATOM 1827 N N . ALA A 1 236 ? 56.459 54.476 -5.044 1.00 45.47 236 ALA A N 1
ATOM 1828 C CA . ALA A 1 236 ? 56.445 55.641 -4.177 1.00 45.47 236 ALA A CA 1
ATOM 1829 C C . ALA A 1 236 ? 57.310 56.783 -4.739 1.00 45.47 236 ALA A C 1
ATOM 1831 O O . ALA A 1 236 ? 58.443 56.557 -5.172 1.00 45.47 236 ALA A O 1
ATOM 1832 N N . GLY A 1 237 ? 56.766 57.998 -4.677 1.00 44.66 237 GLY A N 1
ATOM 1833 C CA . GLY A 1 237 ? 57.446 59.274 -4.878 1.00 44.66 237 GLY A CA 1
ATOM 1834 C C . GLY A 1 237 ? 56.841 60.304 -3.942 1.00 44.66 237 GLY A C 1
ATOM 1835 O O . GLY A 1 237 ? 55.591 60.364 -3.904 1.00 44.66 237 GLY A O 1
#

Secondary structure (DSSP, 8-state):
-------HHHHHHHTT--HHHHHHHHHGGGS-HHHHHHHHHHHHHHHHHHHHHHHHH-GGGG-PPP----HHHHHHHHHTTS-HHHHHHHHHHHHHHHHHHHHHHHHHHHHHHHHHHHT-----------------------------------------------------------PPPPPHHHHHHHHS-HHHHHHHHHHHHHHHHHHHTT---SSSHHHHTTSSS-PPPPPP-